Protein AF-A0AA38MFH3-F1 (afdb_monomer_lite)

pLDDT: mean 72.96, std 27.32, range [24.27, 98.5]

Foldseek 3Di:
DDFPPCPPPDPDPVVVVVQLVFFDDDQQWFKKKKWKKKFQFLVQTWIWTFQKIKIFTQLDRADPVDPPCSRRPRDPVVRVVDFRDPSRDPVADRLRMDMVVVVLVVCVVVVNSCLVVPAQVLLVLVVVVVVSVVCSVVDDRDHLDMWMKIWMWTAGPVSHTDTDGIGTPPDQDPSDPVSVPPSVQQVVLVCCVSPVCVVPVPTDSRRIDGSDGDDDDPPPPPVPPDPDDDDDDPDDDDPPDPDPPDDDDDDDDDDDDDDDDDDDDDDDDDDDDDDDDDDDDDDDDDDDDDDDDDDDDDDVVNVVVVSVVVSPDPDDDDDD

InterPro domains:
  IPR004344 Tubulin-tyrosine ligase/Tubulin polyglutamylase [PF03133] (21-199)
  IPR004344 Tubulin-tyrosine ligase/Tubulin polyglutamylase [PS51221] (1-206)
  IPR051437 Tubulin tyrosine ligase-like monoglycylase [PTHR45870] (20-262)

Radius of gyration: 32.12 Å; chains: 1; bounding box: 64×53×97 Å

Organism: NCBI:txid2755281

Secondary structure (DSSP, 8-state):
---B--TT----HHHHHHHHHSB-EETTEEEEEEEEEEEEEETTEEEEEEEEEEEEEEEEE--TT---HHHH---HHHHTTSPPPTTS-TTS-TTSEEEHHHHHHHHHHTT-THHIIIIIHHHHHHHHHHHHHHHTTTS---TT--EEEEEEEEEBTTS-EEEEEEEES------SHHHHHHHHHHHHHHHIIIIIHHH-TTS--TTEEEEEE--------------------S--S-SSSSSSS---------------------------------PPPPP-PPPP-PPPPP-PPPPHHHHHHHHHHHHT--------

Structure (mmCIF, N/CA/C/O backbone):
data_AF-A0AA38MFH3-F1
#
_entry.id   AF-A0AA38MFH3-F1
#
loop_
_atom_site.group_PDB
_atom_site.id
_atom_site.type_symbol
_atom_site.label_atom_id
_atom_site.label_alt_id
_atom_site.label_comp_id
_atom_site.label_asym_id
_atom_site.label_entity_id
_atom_site.label_seq_id
_atom_site.pdbx_PDB_ins_code
_atom_site.Cartn_x
_atom_site.Cartn_y
_atom_site.Cartn_z
_atom_site.occupancy
_atom_site.B_iso_or_equiv
_atom_site.auth_seq_id
_atom_site.auth_comp_id
_atom_site.auth_asym_id
_atom_site.auth_atom_id
_atom_site.pdbx_PDB_model_num
ATOM 1 N N . MET A 1 1 ? 13.083 -1.576 17.576 1.00 27.69 1 MET A N 1
ATOM 2 C CA . MET A 1 1 ? 12.525 -1.772 16.224 1.00 27.69 1 MET A CA 1
ATOM 3 C C . MET A 1 1 ? 11.877 -3.142 16.236 1.00 27.69 1 MET A C 1
ATOM 5 O O . MET A 1 1 ? 12.544 -4.127 15.956 1.00 27.69 1 MET A O 1
ATOM 9 N N . GLU A 1 2 ? 10.632 -3.221 16.700 1.00 24.27 2 GLU A N 1
ATOM 10 C CA . GLU A 1 2 ? 9.887 -4.481 16.705 1.00 24.27 2 GLU A CA 1
ATOM 11 C C . GLU A 1 2 ? 9.276 -4.663 15.321 1.00 24.27 2 GLU A C 1
ATOM 13 O O . GLU A 1 2 ? 8.246 -4.082 14.994 1.00 24.27 2 GLU A O 1
ATOM 18 N N . VAL A 1 3 ? 9.957 -5.437 14.480 1.00 29.36 3 VAL A N 1
ATOM 19 C CA . VAL A 1 3 ? 9.311 -6.025 13.310 1.00 29.36 3 VAL A CA 1
ATOM 20 C C . VAL A 1 3 ? 8.392 -7.111 13.855 1.00 29.36 3 VAL A C 1
ATOM 22 O O . VAL A 1 3 ? 8.879 -8.035 14.511 1.00 29.36 3 VAL A O 1
ATOM 25 N N . ILE A 1 4 ? 7.087 -7.050 13.569 1.00 33.44 4 ILE A N 1
ATOM 26 C CA . ILE A 1 4 ? 6.242 -8.245 13.671 1.00 33.44 4 ILE A CA 1
ATOM 27 C C . ILE A 1 4 ? 6.667 -9.154 12.517 1.00 33.44 4 ILE A C 1
ATOM 29 O O . ILE A 1 4 ? 6.048 -9.199 11.454 1.00 33.44 4 ILE A O 1
ATOM 33 N N . GLN A 1 5 ? 7.776 -9.874 12.715 1.00 31.47 5 GLN A N 1
ATOM 34 C CA . GLN A 1 5 ? 8.074 -11.019 11.877 1.00 31.47 5 GLN A CA 1
ATOM 35 C C . GLN A 1 5 ? 6.907 -11.981 12.049 1.00 31.47 5 GLN A C 1
ATOM 37 O O . GLN A 1 5 ? 6.591 -12.401 13.163 1.00 31.47 5 GLN A O 1
ATOM 42 N N . LEU A 1 6 ? 6.277 -12.336 10.930 1.00 38.66 6 LEU A N 1
ATOM 43 C CA . LEU A 1 6 ? 5.226 -13.344 10.851 1.00 38.66 6 LEU A CA 1
ATOM 44 C C . LEU A 1 6 ? 5.829 -14.742 11.068 1.00 38.66 6 LEU A C 1
ATOM 46 O O . LEU A 1 6 ? 5.797 -15.609 10.194 1.00 38.66 6 LEU A O 1
ATOM 50 N N . HIS A 1 7 ? 6.403 -14.966 12.251 1.00 30.78 7 HIS A N 1
ATOM 51 C CA . HIS A 1 7 ? 6.823 -16.272 12.726 1.00 30.78 7 HIS A CA 1
ATOM 52 C C . HIS A 1 7 ? 5.591 -17.181 12.778 1.00 30.78 7 HIS A C 1
ATOM 54 O O . HIS A 1 7 ? 4.819 -17.160 13.733 1.00 30.78 7 HIS A O 1
ATOM 60 N N . ARG A 1 8 ? 5.460 -18.003 11.727 1.00 31.44 8 ARG A N 1
ATOM 61 C CA . ARG A 1 8 ? 4.373 -18.961 11.456 1.00 31.44 8 ARG A CA 1
ATOM 62 C C . ARG A 1 8 ? 3.072 -18.381 10.888 1.00 31.44 8 ARG A C 1
ATOM 64 O O . ARG A 1 8 ? 1.990 -18.835 11.244 1.00 31.44 8 ARG A O 1
ATOM 71 N N . PHE A 1 9 ? 3.186 -17.546 9.857 1.00 37.78 9 PHE A N 1
ATOM 72 C CA . PHE A 1 9 ? 2.378 -17.816 8.661 1.00 37.78 9 PHE A CA 1
ATOM 73 C C . PHE A 1 9 ? 3.216 -18.596 7.652 1.00 37.78 9 PHE A C 1
ATOM 75 O O . PHE A 1 9 ? 3.929 -18.024 6.833 1.00 37.78 9 PHE A O 1
ATOM 82 N N . THR A 1 10 ? 3.142 -19.926 7.729 1.00 30.14 10 THR A N 1
ATOM 83 C CA . THR A 1 10 ? 3.763 -20.825 6.753 1.00 30.14 10 THR A CA 1
ATOM 84 C C . THR A 1 10 ? 2.971 -20.786 5.445 1.00 30.14 10 THR A C 1
ATOM 86 O O . THR A 1 10 ? 2.218 -21.702 5.118 1.00 30.14 10 THR A O 1
ATOM 89 N N . PHE A 1 11 ? 3.175 -19.733 4.650 1.00 38.19 11 PHE A N 1
ATOM 90 C CA . PHE A 1 11 ? 3.182 -19.942 3.206 1.00 38.19 11 PHE A CA 1
ATOM 91 C C . PHE A 1 11 ? 4.220 -21.034 2.935 1.00 38.19 11 PHE A C 1
ATOM 93 O O . PHE A 1 11 ? 5.322 -20.992 3.489 1.00 38.19 11 PHE A O 1
ATOM 100 N N . SER A 1 12 ? 3.859 -22.059 2.161 1.00 33.69 12 SER A N 1
ATOM 101 C CA . SER A 1 12 ? 4.836 -23.076 1.779 1.00 33.69 12 SER A CA 1
ATOM 102 C C . SER A 1 12 ? 5.998 -22.389 1.067 1.00 33.69 12 SER A C 1
ATOM 104 O O . SER A 1 12 ? 5.779 -21.475 0.272 1.00 33.69 12 SER A O 1
ATOM 106 N N . GLN A 1 13 ? 7.222 -22.837 1.343 1.00 42.62 13 GLN A N 1
ATOM 107 C CA . GLN A 1 13 ? 8.451 -22.261 0.783 1.00 42.62 13 GLN A CA 1
ATOM 108 C C . GLN A 1 13 ? 8.364 -22.124 -0.754 1.00 42.62 13 GLN A C 1
ATOM 110 O O . GLN A 1 13 ? 8.673 -21.073 -1.317 1.00 42.62 13 GLN A O 1
ATOM 115 N N . THR A 1 14 ? 7.739 -23.127 -1.379 1.00 44.25 14 THR A N 1
ATOM 116 C CA . THR A 1 14 ? 7.375 -23.203 -2.800 1.00 44.25 14 THR A CA 1
ATOM 117 C C . THR A 1 14 ? 6.507 -22.053 -3.326 1.00 44.25 14 THR A C 1
ATOM 119 O O . THR A 1 14 ? 6.636 -21.688 -4.490 1.00 44.25 14 THR A O 1
ATOM 122 N N . ASN A 1 15 ? 5.611 -21.474 -2.520 1.00 49.78 15 ASN A N 1
ATOM 123 C CA . ASN A 1 15 ? 4.769 -20.355 -2.951 1.00 49.78 15 ASN A CA 1
ATOM 124 C C . ASN A 1 15 ? 5.569 -19.049 -2.951 1.00 49.78 15 ASN A C 1
ATOM 126 O O . ASN A 1 15 ? 5.521 -18.314 -3.932 1.00 49.78 15 ASN A O 1
ATOM 130 N N . THR A 1 16 ? 6.350 -18.787 -1.898 1.00 54.09 16 THR A N 1
ATOM 131 C CA . THR A 1 16 ? 7.241 -17.615 -1.821 1.00 54.09 16 THR A CA 1
ATOM 132 C C . THR A 1 16 ? 8.284 -17.594 -2.939 1.00 54.09 16 THR A C 1
ATOM 134 O O . THR A 1 16 ? 8.491 -16.548 -3.553 1.00 54.09 16 THR A O 1
ATOM 137 N N . GLU A 1 17 ? 8.881 -18.743 -3.261 1.00 53.91 17 GLU A N 1
ATOM 138 C CA . GLU A 1 17 ? 9.823 -18.892 -4.380 1.00 53.91 17 GLU A CA 1
ATOM 139 C C . GLU A 1 17 ? 9.126 -18.631 -5.727 1.00 53.91 17 GLU A C 1
ATOM 141 O O . GLU A 1 17 ? 9.563 -17.781 -6.503 1.00 53.91 17 GLU A O 1
ATOM 146 N N . LYS A 1 18 ? 7.962 -19.248 -5.962 1.00 59.06 18 LYS A N 1
ATOM 147 C CA . LYS A 1 18 ? 7.189 -19.097 -7.206 1.00 59.06 18 LYS A CA 1
ATOM 148 C C . LYS A 1 18 ? 6.696 -17.665 -7.474 1.00 59.06 18 LYS A C 1
ATOM 150 O O . LYS A 1 18 ? 6.583 -17.267 -8.631 1.00 59.06 18 LYS A O 1
ATOM 155 N N . ILE A 1 19 ? 6.410 -16.880 -6.432 1.00 60.31 19 ILE A N 1
ATOM 156 C CA . ILE A 1 19 ? 6.058 -15.452 -6.569 1.00 60.31 19 ILE A CA 1
ATOM 157 C C . ILE A 1 19 ? 7.305 -14.616 -6.874 1.00 60.31 19 ILE A C 1
ATOM 159 O O . ILE A 1 19 ? 7.243 -13.694 -7.686 1.00 60.31 19 ILE A O 1
ATOM 163 N N . ALA A 1 20 ? 8.445 -14.940 -6.254 1.00 64.25 20 ALA A N 1
ATOM 164 C CA . ALA A 1 20 ? 9.712 -14.273 -6.535 1.00 64.25 20 ALA A CA 1
ATOM 165 C C . ALA A 1 20 ? 10.193 -14.513 -7.977 1.00 64.25 20 ALA A C 1
ATOM 167 O O . ALA A 1 20 ? 10.828 -13.626 -8.544 1.00 64.25 20 ALA A O 1
ATOM 168 N N . GLU A 1 21 ? 9.849 -15.657 -8.578 1.00 76.69 21 GLU A N 1
ATOM 169 C CA . GLU A 1 21 ? 10.103 -15.965 -9.991 1.00 76.69 21 GLU A CA 1
ATOM 170 C C . GLU A 1 21 ? 9.210 -15.190 -10.973 1.00 76.69 21 GLU A C 1
ATOM 172 O O . GLU A 1 21 ? 9.671 -14.844 -12.061 1.00 76.69 21 GLU A O 1
ATOM 177 N N . ARG A 1 22 ? 7.943 -14.928 -10.611 1.00 88.44 22 ARG A N 1
ATOM 178 C CA . ARG A 1 22 ? 6.918 -14.341 -11.502 1.00 88.44 22 ARG A CA 1
ATOM 179 C C . ARG A 1 22 ? 6.157 -13.148 -10.895 1.00 88.44 22 ARG A C 1
ATOM 181 O O . ARG A 1 22 ? 4.926 -13.194 -10.750 1.00 88.44 22 ARG A O 1
ATOM 188 N N . PRO A 1 23 ? 6.861 -12.065 -10.525 1.00 94.38 23 PRO A N 1
ATOM 189 C CA . PRO A 1 23 ? 6.220 -10.810 -10.164 1.00 94.38 23 PRO A CA 1
ATOM 190 C C . PRO A 1 23 ? 5.661 -10.108 -11.408 1.00 94.38 23 PRO A C 1
ATOM 192 O O . PRO A 1 23 ? 6.226 -10.199 -12.497 1.00 94.38 23 PRO A O 1
ATOM 195 N N . LEU A 1 24 ? 4.600 -9.322 -11.236 1.00 96.12 24 LEU A N 1
ATOM 196 C CA . LEU A 1 24 ? 4.201 -8.327 -12.223 1.00 96.12 24 LEU A CA 1
ATOM 197 C C . LEU A 1 24 ? 5.351 -7.323 -12.398 1.00 96.12 24 LEU A C 1
ATOM 199 O O . LEU A 1 24 ? 5.847 -6.749 -11.427 1.00 96.12 24 LEU A O 1
ATOM 203 N N . LEU A 1 25 ? 5.772 -7.104 -13.642 1.00 96.69 25 LEU A N 1
ATOM 204 C CA . LEU A 1 25 ? 6.837 -6.166 -13.985 1.00 96.69 25 LEU A CA 1
ATOM 205 C C . LEU A 1 25 ? 6.266 -4.974 -14.744 1.00 96.69 25 LEU A C 1
ATOM 207 O O . LEU A 1 25 ? 5.601 -5.134 -15.765 1.00 96.69 25 LEU A O 1
ATOM 211 N N . ILE A 1 26 ? 6.615 -3.773 -14.297 1.00 97.12 26 ILE A N 1
ATOM 212 C CA . ILE A 1 26 ? 6.322 -2.529 -15.009 1.00 97.12 26 ILE A CA 1
ATOM 213 C C . ILE A 1 26 ? 7.609 -2.141 -15.737 1.00 97.12 26 ILE A C 1
ATOM 215 O O . ILE A 1 26 ? 8.660 -2.021 -15.110 1.00 97.12 26 ILE A O 1
ATOM 219 N N . HIS A 1 27 ? 7.560 -2.020 -17.066 1.00 96.19 27 HIS A N 1
ATOM 220 C CA . HIS A 1 27 ? 8.740 -1.779 -17.913 1.00 96.19 27 HIS A CA 1
ATOM 221 C C . HIS A 1 27 ? 9.940 -2.714 -17.609 1.00 96.19 27 HIS A C 1
ATOM 223 O O . HIS A 1 27 ? 11.095 -2.291 -17.578 1.00 96.19 27 HIS A O 1
ATOM 229 N N . LYS A 1 28 ? 9.665 -4.009 -17.371 1.00 95.81 28 LYS A N 1
ATOM 230 C CA . LYS A 1 28 ? 10.647 -5.048 -16.972 1.00 95.81 28 LYS A CA 1
ATOM 231 C C . LYS A 1 28 ? 11.363 -4.788 -15.631 1.00 95.81 28 LYS A C 1
ATOM 233 O O . LYS A 1 28 ? 12.350 -5.453 -15.323 1.00 95.81 28 LYS A O 1
ATOM 238 N N . THR A 1 29 ? 10.879 -3.859 -14.815 1.00 96.94 29 THR A N 1
ATOM 239 C CA . THR A 1 29 ? 11.438 -3.511 -13.504 1.00 96.94 29 THR A CA 1
ATOM 240 C C . THR A 1 29 ? 10.529 -4.033 -12.393 1.00 96.94 29 THR A C 1
ATOM 242 O O . THR A 1 29 ? 9.305 -3.904 -12.458 1.00 96.94 29 THR A O 1
ATOM 245 N N . LYS A 1 30 ? 11.133 -4.644 -11.366 1.00 96.88 30 LYS A N 1
ATOM 246 C CA . LYS A 1 30 ? 10.415 -5.176 -10.200 1.00 96.88 30 LYS A CA 1
ATOM 247 C C . LYS A 1 30 ? 9.967 -4.034 -9.293 1.00 96.88 30 LYS A C 1
ATOM 249 O O . LYS A 1 30 ? 10.728 -3.078 -9.103 1.00 96.88 30 LYS A O 1
ATOM 254 N N . PHE A 1 31 ? 8.784 -4.170 -8.704 1.00 97.56 31 PHE A N 1
ATOM 255 C CA . PHE A 1 31 ? 8.262 -3.249 -7.702 1.00 97.56 31 PHE A CA 1
ATOM 256 C C . PHE A 1 31 ? 7.558 -3.985 -6.554 1.00 97.56 31 PHE A C 1
ATOM 258 O O . PHE A 1 31 ? 7.200 -5.157 -6.675 1.00 97.56 31 PHE A O 1
ATOM 265 N N . ASP A 1 32 ? 7.346 -3.266 -5.458 1.00 97.19 32 ASP A N 1
ATOM 266 C CA . ASP A 1 32 ? 6.372 -3.598 -4.416 1.00 97.19 32 ASP A CA 1
ATOM 267 C C . ASP A 1 32 ? 5.422 -2.411 -4.190 1.00 97.19 32 ASP A C 1
ATOM 269 O O . ASP A 1 32 ? 5.687 -1.311 -4.680 1.00 97.19 32 ASP A O 1
ATOM 273 N N . ILE A 1 33 ? 4.333 -2.631 -3.453 1.00 97.81 33 ILE A N 1
ATOM 274 C CA . ILE A 1 33 ? 3.406 -1.602 -2.974 1.00 97.81 33 ILE A CA 1
ATOM 275 C C . ILE A 1 33 ? 3.535 -1.479 -1.454 1.00 97.81 33 ILE A C 1
ATOM 277 O O . ILE A 1 33 ? 3.310 -2.447 -0.724 1.00 97.81 33 ILE A O 1
ATOM 281 N N . ARG A 1 34 ? 3.794 -0.262 -0.966 1.00 97.50 34 ARG A N 1
ATOM 282 C CA . ARG A 1 34 ? 3.596 0.123 0.433 1.00 97.50 34 ARG A CA 1
ATOM 283 C C . ARG A 1 34 ? 2.160 0.598 0.633 1.00 97.50 34 ARG A C 1
ATOM 285 O O . ARG A 1 34 ? 1.769 1.649 0.124 1.00 97.50 34 ARG A O 1
ATOM 292 N N . GLN A 1 35 ? 1.411 -0.138 1.443 1.00 98.12 35 GLN A N 1
ATOM 293 C CA . GLN A 1 35 ? 0.052 0.188 1.856 1.00 98.12 35 GLN A CA 1
ATOM 294 C C . GLN A 1 35 ? 0.019 0.543 3.346 1.00 98.12 35 GLN A C 1
ATOM 296 O O . GLN A 1 35 ? 0.351 -0.289 4.191 1.00 98.12 35 GLN A O 1
ATOM 301 N N . TRP A 1 36 ? -0.408 1.759 3.693 1.00 98.19 36 TRP A N 1
ATOM 302 C CA . TRP A 1 36 ? -0.621 2.130 5.095 1.00 98.19 36 TRP A CA 1
ATOM 303 C C . TRP A 1 36 ? -1.982 1.663 5.607 1.00 98.19 36 TRP A C 1
ATOM 305 O O . TRP A 1 36 ? -2.989 1.706 4.891 1.00 98.19 36 TRP A O 1
ATOM 315 N N . PHE A 1 37 ? -2.015 1.247 6.869 1.00 98.25 37 PHE A N 1
ATOM 316 C CA . PHE A 1 37 ? -3.246 0.974 7.602 1.00 98.25 37 PHE A CA 1
ATOM 317 C C . PHE A 1 37 ? -3.069 1.320 9.086 1.00 98.25 37 PHE A C 1
ATOM 319 O O . PHE A 1 37 ? -1.958 1.329 9.611 1.00 98.25 37 PHE A O 1
ATOM 326 N N . LEU A 1 38 ? -4.172 1.634 9.756 1.00 97.50 38 LEU A N 1
ATOM 327 C CA . LEU A 1 38 ? -4.230 2.106 11.137 1.00 97.50 38 LEU A CA 1
ATOM 328 C C . LEU A 1 38 ? -5.146 1.178 11.938 1.00 97.50 38 LEU A C 1
ATOM 330 O O . LEU A 1 38 ? -6.284 0.926 11.541 1.00 97.50 38 LEU A O 1
ATOM 334 N N . VAL A 1 39 ? -4.675 0.699 13.087 1.00 95.62 39 VAL A N 1
ATOM 335 C CA . VAL A 1 39 ? -5.501 -0.030 14.057 1.00 95.62 39 VAL A CA 1
ATOM 336 C C . VAL A 1 39 ? -5.796 0.899 15.227 1.00 95.62 39 VAL A C 1
ATOM 338 O O . VAL A 1 39 ? -4.887 1.313 15.940 1.00 95.62 39 VAL A O 1
ATOM 341 N N . THR A 1 40 ? -7.071 1.241 15.431 1.00 94.12 40 THR A N 1
ATOM 342 C CA . THR A 1 40 ? -7.508 2.130 16.532 1.00 94.12 40 THR A CA 1
ATOM 343 C C . THR A 1 40 ? -8.003 1.377 17.761 1.00 94.12 40 THR A C 1
ATOM 345 O O . THR A 1 40 ? -8.253 1.982 18.801 1.00 94.12 40 THR A O 1
ATOM 348 N N . ASN A 1 41 ? -8.235 0.070 17.633 1.00 90.94 41 ASN A N 1
ATOM 349 C CA . ASN A 1 41 ? -8.590 -0.808 18.739 1.00 90.94 41 ASN A CA 1
ATOM 350 C C . ASN A 1 41 ? -8.258 -2.257 18.361 1.00 90.94 41 ASN A C 1
ATOM 352 O O . ASN A 1 41 ? -8.546 -2.680 17.242 1.00 90.94 41 ASN A O 1
ATOM 356 N N . PHE A 1 42 ? -7.700 -3.015 19.302 1.00 89.50 42 PHE A N 1
ATOM 357 C CA . PHE A 1 42 ? -7.375 -4.436 19.155 1.00 89.50 42 PHE A CA 1
ATOM 358 C C . PHE A 1 42 ? -8.477 -5.366 19.697 1.00 89.50 42 PHE A C 1
ATOM 360 O O . PHE A 1 42 ? -8.422 -6.572 19.468 1.00 89.50 42 PHE A O 1
ATOM 367 N N . ARG A 1 43 ? -9.476 -4.833 20.424 1.00 84.94 43 ARG A N 1
ATOM 368 C CA . ARG A 1 43 ? -10.647 -5.579 20.920 1.00 84.94 43 ARG A CA 1
ATOM 369 C C . ARG A 1 43 ? -11.830 -4.642 21.262 1.00 84.94 43 ARG A C 1
ATOM 371 O O . ARG A 1 43 ? -11.797 -3.996 22.310 1.00 84.94 43 ARG A O 1
ATOM 378 N N . PRO A 1 44 ? -12.908 -4.592 20.454 1.00 90.50 44 PRO A N 1
ATOM 379 C CA . PRO A 1 44 ? -13.050 -5.196 19.126 1.00 90.50 44 PRO A CA 1
ATOM 380 C C . PRO A 1 44 ? -11.995 -4.683 18.141 1.00 90.50 44 PRO A C 1
ATOM 382 O O . PRO A 1 44 ? -11.743 -3.477 18.076 1.00 90.50 44 PRO A O 1
ATOM 385 N N . LEU A 1 45 ? -11.417 -5.589 17.348 1.00 93.25 45 LEU A N 1
ATOM 386 C CA . LEU A 1 45 ? -10.450 -5.222 16.314 1.00 93.25 45 LEU A CA 1
ATOM 387 C C . LEU A 1 45 ? -11.076 -4.242 15.306 1.00 93.25 45 LEU A C 1
ATOM 389 O O . LEU A 1 45 ? -12.105 -4.541 14.700 1.00 93.25 45 LEU A O 1
ATOM 393 N N . THR A 1 46 ? -10.462 -3.070 15.144 1.00 95.00 46 THR A N 1
ATOM 394 C CA . THR A 1 46 ? -10.935 -1.981 14.276 1.00 95.00 46 THR A CA 1
ATOM 395 C C . THR A 1 46 ? -9.782 -1.495 13.401 1.00 95.00 46 THR A C 1
ATOM 397 O O . THR A 1 46 ? -8.801 -0.966 13.924 1.00 95.00 46 THR A O 1
ATOM 400 N N . ILE A 1 47 ? -9.903 -1.697 12.087 1.00 97.56 47 ILE A N 1
ATOM 401 C CA . ILE A 1 47 ? -8.848 -1.487 11.088 1.00 97.56 47 ILE A CA 1
ATOM 402 C C . ILE A 1 47 ? -9.327 -0.479 10.043 1.00 97.56 47 ILE A C 1
ATOM 404 O O . ILE A 1 47 ? -10.383 -0.657 9.427 1.00 97.56 47 ILE A O 1
ATOM 408 N N . TRP A 1 48 ? -8.501 0.532 9.806 1.00 98.25 48 TRP A N 1
ATOM 409 C CA . TRP A 1 48 ? -8.666 1.547 8.773 1.00 98.25 48 TRP A CA 1
ATOM 410 C C . TRP A 1 48 ? -7.553 1.388 7.739 1.00 98.25 48 TRP A C 1
ATOM 412 O O . TRP A 1 48 ? -6.402 1.184 8.112 1.00 98.25 48 TRP A O 1
ATOM 422 N N . MET A 1 49 ? -7.862 1.489 6.453 1.00 98.44 49 MET A N 1
ATOM 423 C CA . MET A 1 49 ? -6.887 1.410 5.361 1.00 98.44 49 MET A CA 1
ATOM 424 C C . MET A 1 49 ? -6.756 2.793 4.732 1.00 98.44 49 MET A C 1
ATOM 426 O O . MET A 1 49 ? -7.770 3.447 4.493 1.00 98.44 49 MET A O 1
ATOM 430 N N . TYR A 1 50 ? -5.530 3.254 4.485 1.00 98.31 50 TYR A N 1
ATOM 431 C CA . TYR A 1 50 ? -5.328 4.529 3.798 1.00 98.31 50 TYR A CA 1
ATOM 432 C C . TYR A 1 50 ? -5.594 4.349 2.300 1.00 98.31 50 TYR A C 1
ATOM 434 O O . TYR A 1 50 ? -5.097 3.401 1.692 1.00 98.31 50 TYR A O 1
ATOM 442 N N . ARG A 1 51 ? -6.397 5.227 1.698 1.00 97.38 51 ARG A N 1
ATOM 443 C CA . ARG A 1 51 ? -6.841 5.088 0.304 1.00 97.38 51 ARG A CA 1
ATOM 444 C C . ARG A 1 51 ? -5.706 5.283 -0.701 1.00 97.38 51 ARG A C 1
ATOM 446 O O . ARG A 1 51 ? -5.761 4.723 -1.793 1.00 97.38 51 ARG A O 1
ATOM 453 N N . GLU A 1 52 ? -4.685 6.057 -0.336 1.00 96.81 52 GLU A N 1
ATOM 454 C CA . GLU A 1 52 ? -3.452 6.160 -1.114 1.00 96.81 52 GLU A CA 1
ATOM 455 C C . GLU A 1 52 ? -2.394 5.148 -0.646 1.00 96.81 52 GLU A C 1
ATOM 457 O O . GLU A 1 52 ? -2.194 4.903 0.545 1.00 96.81 52 GLU A O 1
ATOM 462 N N . SER A 1 53 ? -1.678 4.591 -1.616 1.00 97.44 53 SER A N 1
ATOM 463 C CA . SER A 1 53 ? -0.485 3.759 -1.444 1.00 97.44 53 SER A CA 1
ATOM 464 C C . SER A 1 53 ? 0.565 4.170 -2.474 1.00 97.44 53 SER A C 1
ATOM 466 O O . SER A 1 53 ? 0.273 4.933 -3.399 1.00 97.44 53 SER A O 1
ATOM 468 N N . TYR A 1 54 ? 1.800 3.698 -2.318 1.00 97.56 54 TYR A N 1
ATOM 469 C CA . TYR A 1 54 ? 2.877 4.001 -3.260 1.00 97.56 54 TYR A CA 1
ATOM 470 C C . TYR A 1 54 ? 3.687 2.764 -3.629 1.00 97.56 54 TYR A C 1
ATOM 472 O O . TYR A 1 54 ? 3.885 1.858 -2.821 1.00 97.56 54 TYR A O 1
ATOM 480 N N . LEU A 1 55 ? 4.152 2.740 -4.873 1.00 97.81 55 LEU A N 1
ATOM 481 C CA . LEU A 1 55 ? 5.012 1.707 -5.421 1.00 97.81 55 LEU A CA 1
ATOM 482 C C . LEU A 1 55 ? 6.476 2.068 -5.170 1.00 97.81 55 LEU A C 1
ATOM 484 O O . LEU A 1 55 ? 6.853 3.236 -5.282 1.00 97.81 55 LEU A O 1
ATOM 488 N N . ARG A 1 56 ? 7.315 1.068 -4.897 1.00 97.12 56 ARG A N 1
ATOM 489 C CA . ARG A 1 56 ? 8.776 1.212 -4.800 1.00 97.12 56 ARG A CA 1
ATOM 490 C C . ARG A 1 56 ? 9.441 0.354 -5.867 1.00 97.12 56 ARG A C 1
ATOM 492 O O . ARG A 1 56 ? 9.237 -0.855 -5.897 1.00 97.12 56 ARG A O 1
ATOM 499 N N . PHE A 1 57 ? 10.230 0.972 -6.740 1.00 97.38 57 PHE A N 1
ATOM 500 C CA . PHE A 1 57 ? 10.884 0.310 -7.868 1.00 97.38 57 PHE A CA 1
ATOM 501 C C . PHE A 1 57 ? 12.321 -0.106 -7.562 1.00 97.38 57 PHE A C 1
ATOM 503 O O . PHE A 1 57 ? 13.061 0.575 -6.854 1.00 97.38 57 PHE A O 1
ATOM 510 N N . SER A 1 58 ? 12.753 -1.184 -8.210 1.00 96.81 58 SER A N 1
ATOM 511 C CA . SER A 1 58 ? 14.172 -1.507 -8.353 1.00 96.81 58 SER A CA 1
ATOM 512 C C . SER A 1 58 ? 14.879 -0.518 -9.299 1.00 96.81 58 SER A C 1
ATOM 514 O O . SER A 1 58 ? 14.307 -0.021 -10.275 1.00 96.81 58 SER A O 1
ATOM 516 N N . SER A 1 59 ? 16.155 -0.232 -9.022 1.00 94.88 59 SER A N 1
ATOM 517 C CA . SER A 1 59 ? 17.033 0.595 -9.873 1.00 94.88 59 SER A CA 1
ATOM 518 C C . SER A 1 59 ? 17.507 -0.123 -11.141 1.00 94.88 59 SER A C 1
ATOM 520 O O . SER A 1 59 ? 18.135 0.485 -12.014 1.00 94.88 59 SER A O 1
ATOM 522 N N . ARG A 1 60 ? 17.211 -1.423 -11.259 1.00 95.00 60 ARG A N 1
ATOM 523 C CA . ARG A 1 60 ? 17.642 -2.300 -12.349 1.00 95.00 60 ARG A CA 1
ATOM 524 C C . ARG A 1 60 ? 16.483 -3.087 -12.952 1.00 95.00 60 ARG A C 1
ATOM 526 O O . ARG A 1 60 ? 15.462 -3.319 -12.317 1.00 95.00 60 ARG A O 1
ATOM 533 N N . VAL A 1 61 ? 16.672 -3.499 -14.202 1.00 95.75 61 VAL A N 1
ATOM 534 C CA . VAL A 1 61 ? 15.795 -4.445 -14.903 1.00 95.75 61 VAL A CA 1
ATOM 535 C C . VAL A 1 61 ? 15.846 -5.800 -14.190 1.00 95.75 61 VAL A C 1
ATOM 537 O O . VAL A 1 61 ? 16.924 -6.248 -13.800 1.00 95.75 61 VAL A O 1
ATOM 540 N N . PHE A 1 62 ? 14.692 -6.441 -14.015 1.00 94.88 62 PHE A N 1
ATOM 541 C CA . PHE A 1 62 ? 14.565 -7.733 -13.347 1.00 94.88 62 PHE A CA 1
ATOM 542 C C . PHE A 1 62 ? 15.143 -8.874 -14.199 1.00 94.88 62 PHE A C 1
ATOM 544 O O . PHE A 1 62 ? 15.003 -8.886 -15.423 1.00 94.88 62 PHE A O 1
ATOM 551 N N . SER A 1 63 ? 15.792 -9.845 -13.552 1.00 92.38 63 SER A N 1
ATOM 552 C CA . SER A 1 63 ? 16.313 -11.055 -14.196 1.00 92.38 63 SER A CA 1
ATOM 553 C C . SER A 1 63 ? 16.553 -12.156 -13.166 1.00 92.38 63 SER A C 1
ATOM 555 O O . SER A 1 63 ? 17.117 -11.894 -12.105 1.00 92.38 63 SER A O 1
ATOM 557 N N . LEU A 1 64 ? 16.189 -13.395 -13.505 1.00 91.62 64 LEU A N 1
ATOM 558 C CA . LEU A 1 64 ? 16.488 -14.585 -12.697 1.00 91.62 64 LEU A CA 1
ATOM 559 C C . LEU A 1 64 ? 17.924 -15.098 -12.898 1.00 91.62 64 LEU A C 1
ATOM 561 O O . LEU A 1 64 ? 18.423 -15.861 -12.083 1.00 91.62 64 LEU A O 1
ATOM 565 N N . ASN A 1 65 ? 18.625 -14.625 -13.934 1.00 91.56 65 ASN A N 1
ATOM 566 C CA . ASN A 1 65 ? 20.019 -15.000 -14.205 1.00 91.56 65 ASN A CA 1
ATOM 567 C C . ASN A 1 65 ? 21.030 -14.151 -13.405 1.00 91.56 65 ASN A C 1
ATOM 569 O O . ASN A 1 65 ? 22.238 -14.312 -13.563 1.00 91.56 65 ASN A O 1
ATOM 573 N N . ASN A 1 66 ? 20.557 -13.196 -12.598 1.00 87.69 66 ASN A N 1
ATOM 574 C CA . ASN A 1 66 ? 21.390 -12.285 -11.818 1.00 87.69 66 ASN A CA 1
ATOM 575 C C . ASN A 1 66 ? 20.753 -12.036 -10.446 1.00 87.69 66 ASN A C 1
ATOM 577 O O . ASN A 1 66 ? 19.729 -11.367 -10.351 1.00 87.69 66 ASN A O 1
ATOM 581 N N . PHE A 1 67 ? 21.388 -12.537 -9.387 1.00 89.50 67 PHE A N 1
ATOM 582 C CA . PHE A 1 67 ? 20.882 -12.486 -8.010 1.00 89.50 67 PHE A CA 1
ATOM 583 C C . PHE A 1 67 ? 21.327 -11.244 -7.213 1.00 89.50 67 PHE A C 1
ATOM 585 O O . PHE A 1 67 ? 21.152 -11.196 -5.998 1.00 89.50 67 PHE A O 1
ATOM 592 N N . HIS A 1 68 ? 21.908 -10.229 -7.860 1.00 91.75 68 HIS A N 1
ATOM 593 C CA . HIS A 1 68 ? 22.349 -9.010 -7.175 1.00 91.75 68 HIS A CA 1
ATOM 594 C C . HIS A 1 68 ? 21.162 -8.248 -6.545 1.00 91.75 68 HIS A C 1
ATOM 596 O O . HIS A 1 68 ? 20.123 -8.047 -7.180 1.00 91.75 68 HIS A O 1
ATOM 602 N N . GLU A 1 69 ? 21.320 -7.784 -5.297 1.00 90.81 69 GLU A N 1
ATOM 603 C CA . GLU A 1 69 ? 20.200 -7.315 -4.461 1.00 90.81 69 GLU A CA 1
ATOM 604 C C . GLU A 1 69 ? 19.375 -6.184 -5.099 1.00 90.81 69 GLU A C 1
ATOM 606 O O . GLU A 1 69 ? 18.150 -6.179 -4.998 1.00 90.81 69 GLU A O 1
ATOM 611 N N . SER A 1 70 ? 20.014 -5.280 -5.849 1.00 90.38 70 SER A N 1
ATOM 612 C CA . SER A 1 70 ? 19.341 -4.129 -6.468 1.00 90.38 70 SER A CA 1
ATOM 613 C C . SER A 1 70 ? 18.342 -4.454 -7.592 1.00 90.38 70 SER A C 1
ATOM 615 O O .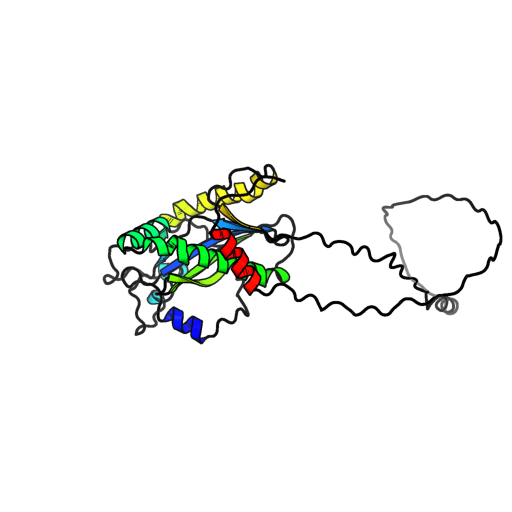 SER A 1 70 ? 17.619 -3.550 -8.016 1.00 90.38 70 SER A O 1
ATOM 617 N N . LEU A 1 71 ? 18.279 -5.706 -8.068 1.00 92.56 71 LEU A N 1
ATOM 618 C CA . LEU A 1 71 ? 17.253 -6.197 -9.003 1.00 92.56 71 LEU A CA 1
ATOM 619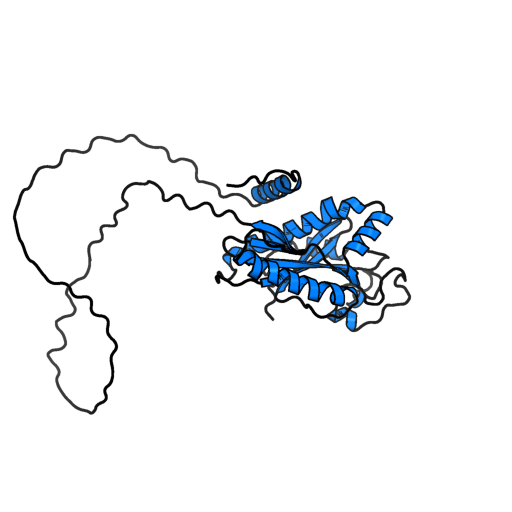 C C . LEU A 1 71 ? 16.037 -6.785 -8.262 1.00 92.56 71 LEU A C 1
ATOM 621 O O . LEU A 1 71 ? 14.922 -6.775 -8.782 1.00 92.56 71 LEU A O 1
ATOM 625 N N . HIS A 1 72 ? 16.264 -7.333 -7.063 1.00 90.25 72 HIS A N 1
ATOM 626 C CA . HIS A 1 72 ? 15.330 -8.231 -6.374 1.00 90.25 72 HIS A CA 1
ATOM 627 C C . HIS A 1 72 ? 14.696 -7.632 -5.124 1.00 90.25 72 HIS A C 1
ATOM 629 O O . HIS A 1 72 ? 13.565 -8.000 -4.802 1.00 90.25 72 HIS A O 1
ATOM 635 N N . LEU A 1 73 ? 15.390 -6.720 -4.444 1.00 91.56 73 LEU A N 1
ATOM 636 C CA . LEU A 1 73 ? 14.902 -5.997 -3.272 1.00 91.56 73 LEU A CA 1
ATOM 637 C C . LEU A 1 73 ? 14.493 -4.584 -3.676 1.00 91.56 73 LEU A C 1
ATOM 639 O O . LEU A 1 73 ? 15.268 -3.858 -4.289 1.00 91.56 73 LEU A O 1
ATOM 643 N N . THR A 1 74 ? 13.284 -4.176 -3.324 1.00 92.69 74 THR A N 1
ATOM 644 C CA . THR A 1 74 ? 12.665 -2.903 -3.738 1.00 92.69 74 THR A CA 1
ATOM 645 C C . THR A 1 74 ? 12.612 -1.873 -2.603 1.00 92.69 74 THR A C 1
ATOM 647 O O . THR A 1 74 ? 12.312 -0.701 -2.825 1.00 92.69 74 THR A O 1
ATOM 650 N N . ASN A 1 75 ? 12.994 -2.272 -1.386 1.00 88.44 75 ASN A N 1
ATOM 651 C CA . ASN A 1 75 ? 13.064 -1.418 -0.204 1.00 88.44 75 ASN A CA 1
ATOM 652 C C . ASN A 1 75 ? 14.002 -0.216 -0.434 1.00 88.44 75 ASN A C 1
ATOM 654 O O . ASN A 1 75 ? 15.162 -0.370 -0.826 1.00 88.44 75 ASN A O 1
ATOM 658 N N . HIS A 1 76 ? 13.534 0.988 -0.089 1.00 85.19 76 HIS A N 1
ATOM 659 C CA . HIS A 1 76 ? 14.286 2.237 -0.275 1.00 85.19 76 HIS A CA 1
ATOM 660 C C . HIS A 1 76 ? 15.688 2.213 0.366 1.00 85.19 76 HIS A C 1
ATOM 662 O O . HIS A 1 76 ? 16.626 2.735 -0.220 1.00 85.19 76 HIS A O 1
ATOM 668 N N . ALA A 1 77 ? 15.859 1.568 1.528 1.00 85.69 77 ALA A N 1
ATOM 669 C CA . ALA A 1 77 ? 17.152 1.459 2.219 1.00 85.69 77 ALA A CA 1
ATOM 670 C C . ALA A 1 77 ? 18.208 0.609 1.474 1.00 85.69 77 ALA A C 1
ATOM 672 O O . ALA A 1 77 ? 19.402 0.724 1.748 1.00 85.69 77 ALA A O 1
ATOM 673 N N . VAL A 1 78 ? 17.780 -0.242 0.536 1.00 87.94 78 VAL A N 1
ATOM 674 C CA . VAL A 1 78 ? 18.671 -0.929 -0.410 1.00 87.94 78 VAL A CA 1
ATOM 675 C C . VAL A 1 78 ? 18.855 -0.056 -1.647 1.00 87.94 78 VAL A C 1
ATOM 677 O O . VAL A 1 78 ? 19.979 0.211 -2.057 1.00 87.94 78 VAL A O 1
ATOM 680 N N . GLN A 1 79 ? 17.752 0.436 -2.216 1.00 93.12 79 GLN A N 1
ATOM 681 C CA . GLN A 1 79 ? 17.765 1.152 -3.491 1.00 93.12 79 GLN A CA 1
ATOM 682 C C . GLN A 1 79 ? 18.472 2.514 -3.445 1.00 93.12 79 GLN A C 1
ATOM 684 O O . GLN A 1 79 ? 19.075 2.898 -4.440 1.00 93.12 79 GLN A O 1
ATOM 689 N N . CYS A 1 80 ? 18.511 3.201 -2.299 1.00 89.75 80 CYS A N 1
ATOM 690 C CA . CYS A 1 80 ? 19.252 4.458 -2.141 1.00 89.75 80 CYS A CA 1
ATOM 691 C C . CYS A 1 80 ? 20.781 4.312 -2.268 1.00 89.75 80 CYS A C 1
ATOM 693 O O . CYS A 1 80 ? 21.476 5.315 -2.411 1.00 89.75 80 CYS A O 1
ATOM 695 N N . LYS A 1 81 ? 21.313 3.080 -2.241 1.00 91.38 81 LYS A N 1
ATOM 696 C CA . LYS A 1 81 ? 22.736 2.783 -2.477 1.00 91.38 81 LYS A CA 1
ATOM 697 C C . LYS A 1 81 ? 23.105 2.750 -3.968 1.00 91.38 81 LYS A C 1
ATOM 699 O O . LYS A 1 81 ? 24.285 2.646 -4.293 1.00 91.38 81 LYS A O 1
ATOM 704 N N . TYR A 1 82 ? 22.120 2.774 -4.870 1.00 93.06 82 TYR A N 1
ATOM 705 C CA . TYR A 1 82 ? 22.309 2.516 -6.297 1.00 93.06 82 TYR A CA 1
ATOM 706 C C . TYR A 1 82 ? 21.720 3.625 -7.166 1.00 93.06 82 TYR A C 1
ATOM 708 O O . TYR A 1 82 ? 20.664 4.180 -6.878 1.00 93.06 82 TYR A O 1
ATOM 716 N N . THR A 1 83 ? 22.382 3.900 -8.286 1.00 93.00 83 THR A N 1
ATOM 717 C CA . THR A 1 83 ? 21.832 4.723 -9.363 1.00 93.00 83 THR A CA 1
ATOM 718 C C . THR A 1 83 ? 21.068 3.861 -10.366 1.00 93.00 83 THR A C 1
ATOM 720 O O . THR A 1 83 ? 21.360 2.676 -10.558 1.00 93.00 83 THR A O 1
ATOM 723 N N . ASN A 1 84 ? 20.076 4.463 -11.022 1.00 94.50 84 ASN A N 1
ATOM 724 C CA . ASN A 1 84 ? 19.296 3.795 -12.058 1.00 94.50 84 ASN A CA 1
ATOM 725 C C . ASN A 1 84 ? 20.169 3.489 -13.279 1.00 94.50 84 ASN A C 1
ATOM 727 O O . ASN A 1 84 ? 20.847 4.371 -13.806 1.00 94.50 84 ASN A O 1
ATOM 731 N N . VAL A 1 85 ? 20.153 2.234 -13.731 1.00 93.06 85 VAL A N 1
ATOM 732 C CA . VAL A 1 85 ? 20.987 1.808 -14.866 1.00 93.06 85 VAL A CA 1
ATOM 733 C C . VAL A 1 85 ? 20.407 2.290 -16.204 1.00 93.06 85 VAL A C 1
ATOM 735 O O . VAL A 1 85 ? 19.184 2.319 -16.343 1.00 93.06 85 VAL A O 1
ATOM 738 N N . PRO A 1 86 ? 21.233 2.603 -17.225 1.00 92.00 86 PRO A N 1
ATOM 739 C CA . PRO A 1 86 ? 20.751 3.106 -18.520 1.00 92.00 86 PRO A CA 1
ATOM 740 C C . PRO A 1 86 ? 19.782 2.180 -19.272 1.00 92.00 86 PRO A C 1
ATOM 742 O O . PRO A 1 86 ? 19.066 2.638 -20.156 1.00 92.00 86 PRO A O 1
ATOM 745 N N . GLN A 1 87 ? 19.772 0.884 -18.943 1.00 91.50 87 GLN A N 1
ATOM 746 C CA . GLN A 1 87 ? 18.870 -0.125 -19.508 1.00 91.50 87 GLN A CA 1
ATOM 747 C C . GLN A 1 87 ? 17.466 -0.115 -18.877 1.00 91.50 87 GLN A C 1
ATOM 749 O O . GLN A 1 87 ? 16.573 -0.788 -19.389 1.00 91.50 87 GLN A O 1
ATOM 754 N N . ARG A 1 88 ? 17.265 0.599 -17.760 1.00 93.62 88 ARG A N 1
ATOM 755 C CA . ARG A 1 88 ? 15.945 0.808 -17.151 1.00 93.62 88 ARG A CA 1
ATOM 756 C C . ARG A 1 88 ? 15.163 1.809 -18.000 1.00 93.62 88 ARG A C 1
ATOM 758 O O . ARG A 1 88 ? 15.719 2.802 -18.464 1.00 93.62 88 ARG A O 1
ATOM 765 N N . ASP A 1 89 ? 13.878 1.540 -18.194 1.00 95.75 89 ASP A N 1
ATOM 766 C CA . ASP A 1 89 ? 13.009 2.383 -19.012 1.00 95.75 89 ASP A CA 1
ATOM 767 C C . ASP A 1 89 ? 12.914 3.812 -18.448 1.00 95.75 89 ASP A C 1
ATOM 769 O O . ASP A 1 89 ? 12.870 4.021 -17.232 1.00 95.75 89 ASP A O 1
ATOM 773 N N . ARG A 1 90 ? 12.894 4.800 -19.347 1.00 94.31 90 ARG A N 1
ATOM 774 C CA . ARG A 1 90 ? 12.843 6.231 -19.023 1.00 94.31 90 ARG A CA 1
ATOM 775 C C . ARG A 1 90 ? 11.444 6.705 -18.626 1.00 94.31 90 ARG A C 1
ATOM 777 O O . ARG A 1 90 ? 11.336 7.787 -18.059 1.00 94.31 90 ARG A O 1
ATOM 784 N N . ALA A 1 91 ? 10.400 5.920 -18.900 1.00 94.31 91 ALA A N 1
ATOM 785 C CA . ALA A 1 91 ? 9.052 6.167 -18.389 1.00 94.31 91 ALA A CA 1
ATOM 786 C C . ALA A 1 91 ? 8.960 5.983 -16.860 1.00 94.31 91 ALA A C 1
ATOM 788 O O . ALA A 1 91 ? 8.082 6.551 -16.210 1.00 94.31 91 ALA A O 1
ATOM 789 N N . LEU A 1 92 ? 9.880 5.211 -16.268 1.00 95.75 92 LEU A N 1
ATOM 790 C CA . LEU A 1 92 ? 9.946 5.016 -14.825 1.00 95.75 92 LEU A CA 1
ATOM 791 C C . LEU A 1 92 ? 10.616 6.204 -14.110 1.00 95.75 92 LEU A C 1
ATOM 793 O O . LEU A 1 92 ? 11.589 6.775 -14.608 1.00 95.75 92 LEU A O 1
ATOM 797 N N . PRO A 1 93 ? 10.171 6.537 -12.887 1.00 94.75 93 PRO A N 1
ATOM 798 C CA . PRO A 1 93 ? 10.625 7.716 -12.163 1.00 94.75 93 PRO A CA 1
ATOM 799 C C . PRO A 1 93 ? 12.081 7.555 -11.712 1.00 94.75 93 PRO A C 1
ATOM 801 O O . PRO A 1 93 ? 12.544 6.439 -11.440 1.00 94.75 93 PRO A O 1
ATOM 804 N N . HIS A 1 94 ? 12.807 8.674 -11.618 1.00 92.44 94 HIS A N 1
ATOM 805 C CA . HIS A 1 94 ? 14.208 8.686 -11.181 1.00 92.44 94 HIS A CA 1
ATOM 806 C C . HIS A 1 94 ? 14.353 8.446 -9.669 1.00 92.44 94 HIS A C 1
ATOM 808 O O . HIS A 1 94 ? 15.303 7.800 -9.242 1.00 92.44 94 HIS A O 1
ATOM 814 N N . ASP A 1 95 ? 13.406 8.923 -8.858 1.00 92.88 95 ASP A N 1
ATOM 815 C CA . ASP A 1 95 ? 13.333 8.686 -7.407 1.00 92.88 95 ASP A CA 1
ATOM 816 C C . ASP A 1 95 ? 12.668 7.341 -7.045 1.00 92.88 95 ASP A C 1
ATOM 818 O O . ASP A 1 95 ? 12.407 7.060 -5.878 1.00 92.88 95 ASP A O 1
ATOM 822 N N . ASN A 1 96 ? 12.452 6.474 -8.042 1.00 95.38 96 ASN A N 1
ATOM 823 C CA . ASN A 1 96 ? 12.023 5.083 -7.885 1.00 95.38 96 ASN A CA 1
ATOM 824 C C . ASN A 1 96 ? 10.697 4.888 -7.129 1.00 95.38 96 ASN A C 1
ATOM 826 O O . ASN A 1 96 ? 10.464 3.804 -6.594 1.00 95.38 96 ASN A O 1
ATOM 830 N N . MET A 1 97 ? 9.800 5.882 -7.142 1.00 96.50 97 MET A N 1
ATOM 831 C CA . MET A 1 97 ? 8.451 5.758 -6.580 1.00 96.50 97 MET A CA 1
ATOM 832 C C . MET A 1 97 ? 7.351 6.293 -7.502 1.00 96.50 97 MET A C 1
ATOM 834 O O . MET A 1 97 ? 7.485 7.352 -8.109 1.00 96.50 97 MET A O 1
ATOM 838 N N . TRP A 1 98 ? 6.231 5.573 -7.547 1.00 97.44 98 TRP A N 1
ATOM 839 C CA . TRP A 1 98 ? 4.949 6.049 -8.084 1.00 97.44 98 TRP A CA 1
ATOM 840 C C . TRP A 1 98 ? 3.917 6.078 -6.961 1.00 97.44 98 TRP A C 1
ATOM 842 O O . TRP A 1 98 ? 3.977 5.245 -6.061 1.00 97.44 98 TRP A O 1
ATOM 852 N N . ASP A 1 99 ? 2.937 6.975 -7.028 1.00 97.25 99 ASP A N 1
ATOM 853 C CA . ASP A 1 99 ? 1.709 6.801 -6.250 1.00 97.25 99 ASP A CA 1
ATOM 854 C C . ASP A 1 99 ? 0.754 5.806 -6.935 1.00 97.25 99 ASP A C 1
ATOM 856 O O . ASP A 1 99 ? 0.892 5.455 -8.114 1.00 97.25 99 ASP A O 1
ATOM 860 N N . CYS A 1 100 ? -0.234 5.321 -6.183 1.00 97.25 100 CYS A N 1
ATOM 861 C CA . CYS A 1 100 ? -1.227 4.375 -6.684 1.00 97.25 100 CYS A CA 1
ATOM 862 C C . CYS A 1 100 ? -2.056 4.933 -7.853 1.00 97.25 100 CYS A C 1
ATOM 864 O O . CYS A 1 100 ? -2.542 4.153 -8.668 1.00 97.25 100 CYS A O 1
ATOM 866 N N . HIS A 1 101 ? -2.201 6.256 -7.978 1.00 97.25 101 HIS A N 1
ATOM 867 C CA . HIS A 1 101 ? -2.915 6.891 -9.090 1.00 97.25 101 HIS A CA 1
ATOM 868 C C . HIS A 1 101 ? -2.126 6.807 -10.400 1.00 97.25 101 HIS A C 1
ATOM 870 O O . HIS A 1 101 ? -2.698 6.504 -11.451 1.00 97.25 101 HIS A O 1
ATOM 876 N N . THR A 1 102 ? -0.806 6.986 -10.334 1.00 98.00 102 THR A N 1
ATOM 877 C CA . THR A 1 102 ? 0.090 6.763 -11.475 1.00 98.00 102 THR A CA 1
ATOM 878 C C . THR A 1 102 ? 0.046 5.293 -11.913 1.00 98.00 102 THR A C 1
ATOM 880 O O . THR A 1 102 ? -0.116 5.004 -13.097 1.00 98.00 102 THR A O 1
ATOM 883 N N . PHE A 1 103 ? 0.055 4.350 -10.963 1.00 98.00 103 PHE A N 1
ATOM 884 C CA . PHE A 1 103 ? -0.094 2.920 -11.266 1.00 98.00 103 PHE A CA 1
ATOM 885 C C . PHE A 1 103 ? -1.466 2.556 -11.866 1.00 98.00 103 PHE A C 1
ATOM 887 O O . PHE A 1 103 ? -1.527 1.819 -12.846 1.00 98.00 103 PHE A O 1
ATOM 894 N N . GLN A 1 104 ? -2.570 3.108 -11.348 1.00 97.88 104 GLN A N 1
ATOM 895 C CA . GLN A 1 104 ? -3.909 2.939 -11.938 1.00 97.88 104 GLN A CA 1
ATOM 896 C C . GLN A 1 104 ? -3.998 3.509 -13.362 1.00 97.88 104 GLN A C 1
ATOM 898 O O . GLN A 1 104 ? -4.703 2.954 -14.207 1.00 97.88 104 GLN A O 1
ATOM 903 N N . THR A 1 105 ? -3.278 4.598 -13.643 1.00 98.00 105 THR A N 1
ATOM 904 C CA . THR A 1 105 ? -3.190 5.183 -14.989 1.00 98.00 105 THR A CA 1
ATOM 905 C C . THR A 1 105 ? -2.440 4.246 -15.936 1.00 98.00 105 THR A C 1
ATOM 907 O O . THR A 1 105 ? -2.958 3.934 -17.004 1.00 98.00 105 THR A O 1
ATOM 910 N N . TRP A 1 106 ? -1.311 3.682 -15.501 1.00 97.69 106 TRP A N 1
ATOM 911 C CA . TRP A 1 106 ? -0.581 2.658 -16.255 1.00 97.69 106 TRP A CA 1
ATOM 912 C C . TRP A 1 106 ? -1.427 1.394 -16.516 1.00 97.69 106 TRP A C 1
ATOM 914 O O . TRP A 1 106 ? -1.480 0.905 -17.643 1.00 97.69 106 TRP A O 1
ATOM 924 N N . LEU A 1 107 ? -2.176 0.895 -15.522 1.00 97.50 107 LEU A N 1
ATOM 925 C CA . LEU A 1 107 ? -3.113 -0.227 -15.715 1.00 97.50 107 LEU A CA 1
ATOM 926 C C . LEU A 1 107 ? -4.204 0.100 -16.750 1.00 97.50 107 LEU A C 1
ATOM 928 O O . LEU A 1 107 ? -4.594 -0.763 -17.537 1.00 97.50 107 LEU A O 1
ATOM 932 N N . LYS A 1 108 ? -4.683 1.349 -16.783 1.00 97.44 108 LYS A N 1
ATOM 933 C CA . LYS A 1 108 ? -5.644 1.826 -17.787 1.00 97.44 108 LYS A CA 1
ATOM 934 C C . LYS A 1 108 ? -5.035 1.881 -19.190 1.00 97.44 108 LYS A C 1
ATOM 936 O O . LYS A 1 108 ? -5.702 1.481 -20.139 1.00 97.44 108 LYS A O 1
ATOM 941 N N . GLU A 1 109 ? -3.792 2.333 -19.328 1.00 96.88 109 GLU A N 1
ATOM 942 C CA . GLU A 1 109 ? -3.053 2.336 -20.602 1.00 96.88 109 GLU A CA 1
ATOM 943 C C . GLU A 1 109 ? -2.796 0.915 -21.126 1.00 96.88 109 GLU A C 1
ATOM 945 O O . GLU A 1 109 ? -2.840 0.684 -22.331 1.00 96.88 109 GLU A O 1
ATOM 950 N N . MET A 1 110 ? -2.609 -0.052 -20.224 1.00 95.31 110 MET A N 1
ATOM 951 C CA . MET A 1 110 ? -2.495 -1.481 -20.542 1.00 95.31 110 MET A CA 1
ATOM 952 C C . MET A 1 110 ? -3.849 -2.186 -20.779 1.00 95.31 110 MET A C 1
ATOM 954 O O . MET A 1 110 ? -3.867 -3.390 -21.022 1.00 95.31 110 MET A O 1
ATOM 958 N N . GLY A 1 111 ? -4.983 -1.474 -20.716 1.00 96.81 111 GLY A N 1
ATOM 959 C CA . GLY A 1 111 ? -6.317 -2.045 -20.959 1.00 96.81 111 GLY A CA 1
ATOM 960 C C . GLY A 1 111 ? -6.813 -3.010 -19.872 1.00 96.81 111 GLY A C 1
ATOM 961 O O . GLY A 1 111 ? -7.632 -3.879 -20.155 1.00 96.81 111 GLY A O 1
ATOM 962 N N . ILE A 1 112 ? -6.295 -2.878 -18.648 1.00 96.50 112 ILE A N 1
ATOM 963 C CA . ILE A 1 112 ? -6.521 -3.782 -17.503 1.00 96.50 112 ILE A CA 1
ATOM 964 C C . ILE A 1 112 ? -6.797 -2.996 -16.209 1.00 96.50 112 ILE A C 1
ATOM 966 O O . ILE A 1 112 ? -6.410 -3.406 -15.111 1.00 96.50 112 ILE A O 1
ATOM 970 N N . LYS A 1 113 ? -7.447 -1.832 -16.329 1.00 95.62 113 LYS A N 1
ATOM 971 C CA . LYS A 1 113 ? -7.727 -0.908 -15.215 1.00 95.62 113 LYS A CA 1
ATOM 972 C C . LYS A 1 113 ? -8.462 -1.609 -14.068 1.00 95.62 113 LYS A C 1
ATOM 974 O O . LYS A 1 113 ? -8.166 -1.387 -12.895 1.00 95.62 113 LYS A O 1
ATOM 979 N N . GLU A 1 114 ? -9.397 -2.474 -14.432 1.00 96.62 114 GLU A N 1
ATOM 980 C CA . GLU A 1 114 ? -10.322 -3.210 -13.574 1.00 96.62 114 GLU A CA 1
ATOM 981 C C . GLU A 1 114 ? -9.567 -4.061 -12.543 1.00 96.62 114 GLU A C 1
ATOM 983 O O . GLU A 1 114 ? -10.035 -4.243 -11.423 1.00 96.62 114 GLU A O 1
ATOM 988 N N . LYS A 1 115 ? -8.335 -4.494 -12.856 1.00 97.06 115 LYS A N 1
ATOM 989 C CA . LYS A 1 115 ? -7.479 -5.273 -11.948 1.00 97.06 115 LYS A CA 1
ATOM 990 C C . LYS A 1 115 ? -7.128 -4.559 -10.652 1.00 97.06 115 LYS A C 1
ATOM 992 O O . LYS A 1 115 ? -6.910 -5.236 -9.645 1.00 97.06 115 LYS A O 1
ATOM 997 N N . TRP A 1 116 ? -7.127 -3.227 -10.634 1.00 97.38 116 TRP A N 1
ATOM 998 C CA . TRP A 1 116 ? -6.981 -2.488 -9.384 1.00 97.38 116 TRP A CA 1
ATOM 999 C C . TRP A 1 116 ? -8.171 -2.726 -8.444 1.00 97.38 116 TRP A C 1
ATOM 1001 O O . TRP A 1 116 ? -7.976 -3.149 -7.304 1.00 97.38 116 TRP A O 1
ATOM 1011 N N . ASP A 1 117 ? -9.390 -2.506 -8.940 1.00 95.94 117 ASP A N 1
ATOM 1012 C CA . ASP A 1 117 ? -10.622 -2.525 -8.147 1.00 95.94 117 ASP A CA 1
ATOM 1013 C C . ASP A 1 117 ? -11.150 -3.951 -7.883 1.00 95.94 117 ASP A C 1
ATOM 1015 O O . ASP A 1 117 ? -11.723 -4.206 -6.825 1.00 95.94 117 ASP A O 1
ATOM 1019 N N . GLU A 1 118 ? -10.929 -4.896 -8.804 1.00 96.19 118 GLU A N 1
ATOM 1020 C CA . GLU A 1 118 ? -11.405 -6.287 -8.713 1.00 96.19 118 GLU A CA 1
ATOM 1021 C C . GLU A 1 118 ? -10.446 -7.229 -7.970 1.00 96.19 118 GLU A C 1
ATOM 1023 O O . GLU A 1 118 ? -10.883 -8.218 -7.377 1.00 96.19 118 GLU A O 1
ATOM 1028 N N . ASN A 1 119 ? -9.130 -6.986 -8.036 1.00 96.69 119 ASN A N 1
ATOM 1029 C CA . ASN A 1 119 ? -8.122 -7.954 -7.584 1.00 96.69 119 ASN A CA 1
ATOM 1030 C C . ASN A 1 119 ? -7.120 -7.360 -6.584 1.00 96.69 119 ASN A C 1
ATOM 1032 O O . ASN A 1 119 ? -6.997 -7.872 -5.469 1.00 96.69 119 ASN A O 1
ATOM 1036 N N . ILE A 1 120 ? -6.431 -6.274 -6.941 1.00 97.94 120 ILE A N 1
ATOM 1037 C CA . ILE A 1 120 ? -5.313 -5.745 -6.145 1.00 97.94 120 ILE A CA 1
ATOM 1038 C C . ILE A 1 120 ? -5.808 -5.096 -4.843 1.00 97.94 120 ILE A C 1
ATOM 1040 O O . ILE A 1 120 ? -5.401 -5.505 -3.755 1.00 97.94 120 ILE A O 1
ATOM 1044 N N . LEU A 1 121 ? -6.711 -4.115 -4.914 1.00 97.75 121 LEU A N 1
ATOM 1045 C CA . LEU A 1 121 ? -7.187 -3.401 -3.727 1.00 97.75 121 LEU A CA 1
ATOM 1046 C C . LEU A 1 121 ? -7.999 -4.305 -2.767 1.00 97.75 121 LEU A C 1
ATOM 1048 O O . LEU A 1 121 ? -7.717 -4.267 -1.562 1.00 97.75 121 LEU A O 1
ATOM 1052 N N . PRO A 1 122 ? -8.940 -5.162 -3.232 1.00 97.94 122 PRO A N 1
ATOM 1053 C CA . PRO A 1 122 ? -9.635 -6.107 -2.356 1.00 97.94 122 PRO A CA 1
ATOM 1054 C C . PRO A 1 122 ? -8.697 -7.146 -1.738 1.00 97.94 122 PRO A C 1
ATOM 1056 O O . PRO A 1 122 ? -8.817 -7.434 -0.548 1.00 97.94 122 PRO A O 1
ATOM 1059 N N . GLY A 1 123 ? -7.733 -7.671 -2.504 1.00 97.94 123 GLY A N 1
ATOM 1060 C CA . GLY A 1 123 ? -6.777 -8.661 -2.007 1.00 97.94 123 GLY A CA 1
ATOM 1061 C C . GLY A 1 123 ? -5.836 -8.097 -0.937 1.00 97.94 123 GLY A C 1
ATOM 1062 O O . GLY A 1 123 ? -5.634 -8.741 0.093 1.00 97.94 123 GLY A O 1
ATOM 1063 N N . MET A 1 124 ? -5.330 -6.866 -1.111 1.00 98.50 124 MET A N 1
ATOM 1064 C CA . MET A 1 124 ? -4.526 -6.190 -0.080 1.00 98.50 124 MET A CA 1
ATOM 1065 C C . MET A 1 124 ? -5.336 -5.982 1.205 1.00 98.50 124 MET A C 1
ATOM 1067 O O . MET A 1 124 ? -4.856 -6.274 2.303 1.00 98.50 124 MET A O 1
ATOM 1071 N N . ARG A 1 125 ? -6.593 -5.534 1.074 1.00 98.31 125 ARG A N 1
ATOM 1072 C CA . ARG A 1 125 ? -7.519 -5.369 2.203 1.00 98.31 125 ARG A CA 1
ATOM 1073 C C . ARG A 1 125 ? -7.756 -6.692 2.932 1.00 98.31 125 ARG A C 1
ATOM 1075 O O . ARG A 1 125 ? -7.641 -6.738 4.155 1.00 98.31 125 ARG A O 1
ATOM 1082 N N . GLN A 1 126 ? -8.065 -7.760 2.196 1.00 97.75 126 GLN A N 1
ATOM 1083 C CA . GLN A 1 126 ? -8.305 -9.088 2.757 1.00 97.75 126 GLN A CA 1
ATOM 1084 C C . GLN A 1 126 ? -7.072 -9.603 3.508 1.00 97.75 126 GLN A C 1
ATOM 1086 O O . GLN A 1 126 ? -7.207 -10.052 4.644 1.00 97.75 126 GLN A O 1
ATOM 1091 N N . ALA A 1 127 ? -5.879 -9.489 2.919 1.00 97.62 127 ALA A N 1
ATOM 1092 C CA . ALA A 1 127 ? -4.634 -9.909 3.555 1.00 97.62 127 ALA A CA 1
ATOM 1093 C C . ALA A 1 127 ? -4.392 -9.176 4.886 1.00 97.62 127 ALA A C 1
ATOM 1095 O O . ALA A 1 127 ? -4.196 -9.834 5.905 1.00 97.62 127 ALA A O 1
ATOM 1096 N N . ILE A 1 128 ? -4.503 -7.839 4.914 1.00 98.00 128 ILE A N 1
ATOM 1097 C CA . ILE A 1 128 ? -4.367 -7.043 6.150 1.00 98.00 128 ILE A CA 1
ATOM 1098 C C . ILE A 1 128 ? -5.365 -7.517 7.219 1.00 98.00 128 ILE A C 1
ATOM 1100 O O . ILE A 1 128 ? -4.974 -7.788 8.355 1.00 98.00 128 ILE A O 1
ATOM 1104 N N . VAL A 1 129 ? -6.648 -7.656 6.865 1.00 97.12 129 VAL A N 1
ATOM 1105 C CA . VAL A 1 129 ? -7.703 -8.060 7.810 1.00 97.12 129 VAL A CA 1
ATOM 1106 C C . VAL A 1 129 ? -7.466 -9.474 8.350 1.00 97.12 129 VAL A C 1
ATOM 1108 O O . VAL A 1 129 ? -7.536 -9.679 9.563 1.00 97.12 129 VAL A O 1
ATOM 1111 N N . CYS A 1 130 ? -7.137 -10.439 7.488 1.00 96.31 130 CYS A N 1
ATOM 1112 C CA . CYS A 1 130 ? -6.850 -11.816 7.889 1.00 96.31 130 CYS A CA 1
ATOM 1113 C C . CYS A 1 130 ? -5.608 -11.911 8.790 1.00 96.31 130 CYS A C 1
ATOM 1115 O O . CYS A 1 130 ? -5.665 -12.576 9.827 1.00 96.31 130 CYS A O 1
ATOM 1117 N N . THR A 1 131 ? -4.516 -11.219 8.452 1.00 95.56 131 THR A N 1
ATOM 1118 C CA . THR A 1 131 ? -3.288 -11.210 9.262 1.00 95.56 131 THR A CA 1
ATOM 1119 C C . THR A 1 131 ? -3.519 -10.568 10.631 1.00 95.56 131 THR A C 1
ATOM 1121 O O . THR A 1 131 ? -3.129 -11.142 11.647 1.00 95.56 131 THR A O 1
ATOM 1124 N N . MET A 1 132 ? -4.213 -9.426 10.696 1.00 94.31 132 MET A N 1
ATOM 1125 C CA . MET A 1 132 ? -4.545 -8.784 11.975 1.00 94.31 132 MET A CA 1
ATOM 1126 C C . MET A 1 132 ? -5.486 -9.640 12.833 1.00 94.31 132 MET A C 1
ATOM 1128 O O . MET A 1 132 ? -5.311 -9.709 14.048 1.00 94.31 132 MET A O 1
ATOM 1132 N N . LEU A 1 133 ? -6.458 -10.333 12.231 1.00 93.81 133 LEU A N 1
ATOM 1133 C CA . LEU A 1 133 ? -7.355 -11.229 12.966 1.00 93.81 133 LEU A CA 1
ATOM 1134 C C . LEU A 1 133 ? -6.634 -12.434 13.565 1.00 93.81 133 LEU A C 1
ATOM 1136 O O . LEU A 1 133 ? -6.902 -12.775 14.716 1.00 93.81 133 LEU A O 1
ATOM 1140 N N . ALA A 1 134 ? -5.716 -13.047 12.817 1.00 92.81 134 ALA A N 1
ATOM 1141 C CA . ALA A 1 134 ? -4.933 -14.182 13.292 1.00 92.81 134 ALA A CA 1
ATOM 1142 C C . ALA A 1 134 ? -3.961 -13.797 14.421 1.00 92.81 134 ALA A C 1
ATOM 1144 O O . ALA A 1 134 ? -3.829 -14.532 15.397 1.00 92.81 134 ALA A O 1
ATOM 1145 N N . SER A 1 135 ? -3.341 -12.616 14.341 1.00 89.81 135 SER A N 1
ATOM 1146 C CA . SER A 1 135 ? -2.443 -12.108 15.388 1.00 89.81 135 SER A CA 1
ATOM 1147 C C . SER A 1 135 ? -3.174 -11.527 16.610 1.00 89.81 135 SER A C 1
ATOM 1149 O O . SER A 1 135 ? -2.551 -11.287 17.643 1.00 89.81 135 SER A O 1
ATOM 1151 N N . GLN A 1 136 ? -4.494 -11.309 16.542 1.00 88.56 136 GLN A N 1
ATOM 1152 C CA . GLN A 1 136 ? -5.284 -10.599 17.563 1.00 88.56 136 GLN A CA 1
ATOM 1153 C C . GLN A 1 136 ? -5.190 -11.194 18.977 1.00 88.56 136 GLN A C 1
ATOM 1155 O O . GLN A 1 136 ? -5.283 -10.466 19.970 1.00 88.56 136 GLN A O 1
ATOM 1160 N N . GLU A 1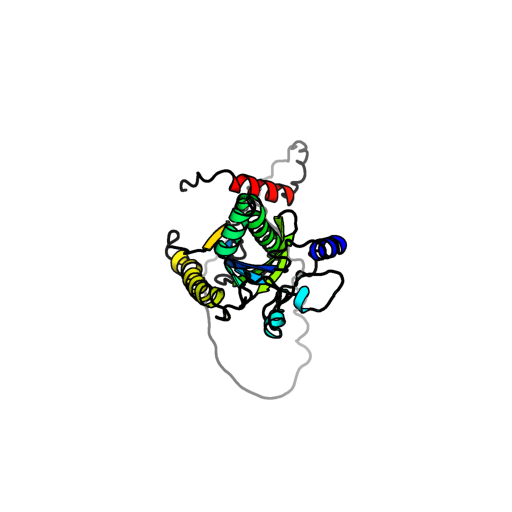 137 ? -5.021 -12.510 19.105 1.00 85.25 137 GLU A N 1
ATOM 1161 C CA . GLU A 1 137 ? -4.872 -13.139 20.422 1.00 85.25 137 GLU A CA 1
ATOM 1162 C C . GLU A 1 137 ? -3.527 -12.811 21.078 1.00 85.25 137 GLU A C 1
ATOM 1164 O O . GLU A 1 137 ? -3.473 -12.713 22.304 1.00 85.25 137 GLU A O 1
ATOM 1169 N N . LEU A 1 138 ? -2.489 -12.552 20.280 1.00 85.12 138 LEU A N 1
ATOM 1170 C CA . LEU A 1 138 ? -1.139 -12.191 20.722 1.00 85.12 138 LEU A CA 1
ATOM 1171 C C . LEU A 1 138 ? -0.960 -10.676 20.902 1.00 85.12 138 LEU A C 1
ATOM 1173 O O . LEU A 1 138 ? -0.122 -10.260 21.695 1.00 85.12 138 LEU A O 1
ATOM 1177 N N . MET A 1 139 ? -1.759 -9.853 20.213 1.00 83.31 139 MET A N 1
ATOM 1178 C CA . MET A 1 139 ? -1.664 -8.393 20.308 1.00 83.31 139 MET A CA 1
ATOM 1179 C C . MET A 1 139 ? -2.030 -7.865 21.705 1.00 83.31 139 MET A C 1
ATOM 1181 O O . MET A 1 139 ? -2.904 -8.395 22.410 1.00 83.31 139 MET A O 1
ATOM 1185 N N . ASP A 1 140 ? -1.332 -6.802 22.100 1.00 77.44 140 ASP A N 1
ATOM 1186 C CA . ASP A 1 140 ? -1.379 -6.237 23.443 1.00 77.44 140 ASP A CA 1
ATOM 1187 C C . ASP A 1 140 ? -2.655 -5.393 23.617 1.00 77.44 140 ASP A C 1
ATOM 1189 O O . ASP A 1 140 ? -2.853 -4.382 22.945 1.00 77.44 140 ASP A O 1
ATOM 1193 N N . LYS A 1 141 ? -3.575 -5.813 24.500 1.00 78.25 141 LYS A N 1
ATOM 1194 C CA . LYS A 1 141 ? -4.931 -5.219 24.608 1.00 78.25 141 LYS A CA 1
ATOM 1195 C C . LYS A 1 141 ? -4.953 -3.935 25.443 1.00 78.25 141 LYS A C 1
ATOM 1197 O O . LYS A 1 141 ? -5.753 -3.798 26.371 1.00 78.25 141 LYS A O 1
ATOM 1202 N N . ARG A 1 142 ? -4.065 -2.992 25.132 1.00 80.00 142 ARG A N 1
ATOM 1203 C CA . ARG A 1 142 ? -4.042 -1.675 25.775 1.00 80.00 142 ARG A CA 1
ATOM 1204 C C . ARG A 1 142 ? -5.223 -0.850 25.255 1.00 80.00 142 ARG A C 1
ATOM 1206 O O . ARG A 1 142 ? -5.492 -0.795 24.058 1.00 80.00 142 ARG A O 1
ATOM 1213 N N . GLN A 1 143 ? -5.983 -0.250 26.168 1.00 79.88 143 GLN A N 1
ATOM 1214 C CA . GLN A 1 143 ? -7.054 0.672 25.789 1.00 79.88 143 GLN A CA 1
ATOM 1215 C C . GLN A 1 143 ? -6.457 2.033 25.427 1.00 79.88 143 GLN A C 1
ATOM 1217 O O . GLN A 1 143 ? -5.434 2.432 25.978 1.00 79.88 143 GLN A O 1
ATOM 1222 N N . HIS A 1 144 ? -7.118 2.752 24.518 1.00 83.00 144 HIS A N 1
ATOM 1223 C CA . HIS A 1 144 ? -6.703 4.079 24.042 1.00 83.00 144 HIS A CA 1
ATOM 1224 C C . HIS A 1 144 ? -5.327 4.137 23.351 1.00 83.00 144 HIS A C 1
ATOM 1226 O O . HIS A 1 144 ? -4.817 5.230 23.117 1.00 83.00 144 HIS A O 1
ATOM 1232 N N . THR A 1 145 ? -4.756 2.993 22.971 1.00 89.06 145 THR A N 1
ATOM 1233 C CA . THR A 1 145 ? -3.619 2.915 22.047 1.00 89.06 145 THR A CA 1
ATOM 1234 C C . THR A 1 145 ? -4.105 2.680 20.624 1.00 89.06 145 THR A C 1
ATOM 1236 O O . THR A 1 145 ? -5.032 1.902 20.400 1.00 89.06 145 THR A O 1
ATOM 1239 N N . PHE A 1 146 ? -3.427 3.305 19.673 1.00 93.31 146 PHE A N 1
ATOM 1240 C CA . PHE A 1 146 ? -3.554 3.054 18.244 1.00 93.31 146 PHE A CA 1
ATOM 1241 C C . PHE A 1 146 ? -2.157 2.791 17.677 1.00 93.31 146 PHE A C 1
ATOM 1243 O O . PHE A 1 146 ? -1.166 3.219 18.270 1.00 93.31 146 PHE A O 1
ATOM 1250 N N . GLU A 1 147 ? -2.073 2.127 16.530 1.00 94.12 147 GLU A N 1
ATOM 1251 C CA . GLU A 1 147 ? -0.807 1.950 15.819 1.00 94.12 147 GLU A CA 1
ATOM 1252 C C . GLU A 1 147 ? -1.020 2.035 14.305 1.00 94.12 147 GLU A C 1
ATOM 1254 O O . GLU A 1 147 ? -1.981 1.479 13.765 1.00 94.12 147 GLU A O 1
ATOM 1259 N N . ILE A 1 148 ? -0.129 2.768 13.631 1.00 95.56 148 ILE A N 1
ATOM 1260 C CA . ILE A 1 148 ? -0.040 2.818 12.171 1.00 95.56 148 ILE A CA 1
ATOM 1261 C C . ILE A 1 148 ? 1.023 1.828 11.695 1.00 95.56 148 ILE A C 1
ATOM 1263 O O . ILE A 1 148 ? 2.137 1.778 12.218 1.00 95.56 148 ILE A O 1
ATOM 1267 N N . TYR A 1 149 ? 0.670 1.069 10.667 1.00 96.75 149 TYR A N 1
ATOM 1268 C CA . TYR A 1 149 ? 1.490 0.031 10.065 1.00 96.75 149 TYR A CA 1
ATOM 1269 C C . TYR A 1 149 ? 1.688 0.300 8.572 1.00 96.75 149 TYR A C 1
ATOM 1271 O O . TYR A 1 149 ? 0.847 0.914 7.908 1.00 96.75 149 TYR A O 1
ATOM 1279 N N . GLY A 1 150 ? 2.795 -0.196 8.024 1.00 97.19 150 GLY A N 1
ATOM 1280 C CA . GLY A 1 150 ? 3.001 -0.321 6.582 1.00 97.19 150 GLY A CA 1
ATOM 1281 C C . GLY A 1 150 ? 3.016 -1.789 6.182 1.00 97.19 150 GLY A C 1
ATOM 1282 O O . GLY A 1 150 ? 3.929 -2.504 6.576 1.00 97.19 150 GLY A O 1
ATOM 1283 N N . ALA A 1 151 ? 2.029 -2.233 5.410 1.00 97.25 151 ALA A N 1
ATOM 1284 C CA . ALA A 1 151 ? 2.066 -3.529 4.745 1.00 97.25 151 ALA A CA 1
ATOM 1285 C C . ALA A 1 151 ? 2.817 -3.408 3.413 1.00 97.25 151 ALA A C 1
ATOM 1287 O O . ALA A 1 151 ? 2.571 -2.474 2.642 1.00 97.25 151 ALA A O 1
ATOM 1288 N N . ASP A 1 152 ? 3.708 -4.356 3.147 1.00 96.75 152 ASP A N 1
ATOM 1289 C CA . ASP A 1 152 ? 4.513 -4.410 1.929 1.00 96.75 152 ASP A CA 1
ATOM 1290 C C . ASP A 1 152 ? 3.983 -5.564 1.068 1.00 96.75 152 ASP A C 1
ATOM 1292 O O . ASP A 1 152 ? 3.965 -6.716 1.504 1.00 96.75 152 ASP A O 1
ATOM 1296 N N . PHE A 1 153 ? 3.520 -5.257 -0.143 1.00 97.06 153 PHE A N 1
ATOM 1297 C CA . PHE A 1 153 ? 2.898 -6.215 -1.058 1.00 97.06 153 PHE A CA 1
ATOM 1298 C C . PHE A 1 153 ? 3.687 -6.358 -2.353 1.00 97.06 153 PHE A C 1
ATOM 1300 O O . PHE A 1 153 ? 4.055 -5.360 -2.966 1.00 97.06 153 PHE A O 1
ATOM 1307 N N . ILE A 1 154 ? 3.849 -7.586 -2.838 1.00 96.25 154 ILE A N 1
ATOM 1308 C CA . ILE A 1 154 ? 4.234 -7.840 -4.231 1.00 96.25 154 ILE A CA 1
ATOM 1309 C C . ILE A 1 154 ? 3.005 -8.269 -5.031 1.00 96.25 154 ILE A C 1
ATOM 1311 O O . ILE A 1 154 ? 2.139 -8.973 -4.514 1.00 96.25 154 ILE A O 1
ATOM 1315 N N . ILE A 1 155 ? 2.912 -7.841 -6.287 1.00 96.25 155 ILE A N 1
ATOM 1316 C CA . ILE A 1 155 ? 1.847 -8.267 -7.202 1.00 96.25 155 ILE A CA 1
ATOM 1317 C C . ILE A 1 155 ? 2.416 -9.360 -8.109 1.00 96.25 155 ILE A C 1
ATOM 1319 O O . ILE A 1 155 ? 3.491 -9.171 -8.675 1.00 96.25 155 ILE A O 1
ATOM 1323 N N . SER A 1 156 ? 1.738 -10.501 -8.242 1.00 93.38 156 SER A N 1
ATOM 1324 C CA . SER A 1 156 ? 2.097 -11.551 -9.210 1.00 93.38 156 SER A CA 1
ATOM 1325 C C . SER A 1 156 ? 1.529 -11.262 -10.606 1.00 93.38 156 SER A C 1
ATOM 1327 O O . SER A 1 156 ? 0.634 -10.432 -10.759 1.00 93.38 156 SER A O 1
ATOM 1329 N N . GLU A 1 157 ? 2.028 -11.956 -11.635 1.00 91.50 157 GLU A N 1
ATOM 1330 C CA . GLU A 1 157 ? 1.571 -11.820 -13.036 1.00 91.50 157 GLU A CA 1
ATOM 1331 C C . GLU A 1 157 ? 0.043 -11.960 -13.230 1.00 91.50 157 GLU A C 1
ATOM 1333 O O . GLU A 1 157 ? -0.514 -11.405 -14.172 1.00 91.50 157 GLU A O 1
ATOM 1338 N N . ASP A 1 158 ? -0.652 -12.666 -12.332 1.00 91.62 158 ASP A N 1
ATOM 1339 C CA . ASP A 1 158 ? -2.112 -12.836 -12.324 1.00 91.62 158 ASP A CA 1
ATOM 1340 C C . ASP A 1 158 ? -2.867 -11.757 -11.516 1.00 91.62 158 ASP A C 1
ATOM 1342 O O . ASP A 1 158 ? -4.033 -11.942 -11.161 1.00 91.62 158 ASP A O 1
ATOM 1346 N N . PHE A 1 159 ? -2.208 -10.629 -11.226 1.00 95.25 159 PHE A N 1
ATOM 1347 C CA . PHE A 1 159 ? -2.725 -9.464 -10.493 1.00 95.25 159 PHE A CA 1
ATOM 1348 C C . PHE A 1 159 ? -3.171 -9.742 -9.051 1.00 95.25 159 PHE A C 1
ATOM 1350 O O . PHE A 1 159 ? -3.897 -8.941 -8.454 1.00 95.25 159 PHE A O 1
ATOM 1357 N N . LYS A 1 160 ? -2.712 -10.847 -8.450 1.00 94.81 160 LYS A N 1
ATOM 1358 C CA . LYS A 1 160 ? -2.937 -11.119 -7.027 1.00 94.81 160 LYS A CA 1
ATOM 1359 C C . LYS A 1 160 ? -1.888 -10.410 -6.157 1.00 94.81 160 LYS A C 1
ATOM 1361 O O . LYS A 1 160 ? -0.694 -10.509 -6.444 1.00 94.81 160 LYS A O 1
ATOM 1366 N N . PRO A 1 161 ? -2.302 -9.712 -5.085 1.00 96.38 161 PRO A N 1
ATOM 1367 C CA . PRO A 1 161 ? -1.384 -9.152 -4.104 1.00 96.38 161 PRO A CA 1
ATOM 1368 C C . PRO A 1 161 ? -0.966 -10.214 -3.081 1.00 96.38 161 PRO A C 1
ATOM 1370 O O . PRO A 1 161 ? -1.802 -10.900 -2.493 1.00 96.38 161 PRO A O 1
ATOM 1373 N N . TRP A 1 162 ? 0.333 -10.297 -2.818 1.00 95.50 162 TRP A N 1
ATOM 1374 C CA . TRP A 1 162 ? 0.927 -11.171 -1.812 1.00 95.50 162 TRP A CA 1
ATOM 1375 C C . TRP A 1 162 ? 1.613 -10.326 -0.747 1.00 95.50 162 TRP A C 1
ATOM 1377 O O . TRP A 1 162 ? 2.502 -9.530 -1.052 1.00 95.50 162 TRP A O 1
ATOM 1387 N N . LEU A 1 163 ? 1.175 -10.484 0.502 1.00 95.88 163 LEU A N 1
ATOM 1388 C CA . LEU A 1 163 ? 1.760 -9.799 1.649 1.00 95.88 163 LEU A CA 1
ATOM 1389 C C . LEU A 1 163 ? 3.161 -10.362 1.922 1.00 95.88 163 LEU A C 1
ATOM 1391 O O . LEU A 1 163 ? 3.301 -11.558 2.173 1.00 95.88 163 LEU A O 1
ATOM 1395 N N . LEU A 1 164 ? 4.175 -9.499 1.889 1.00 92.19 164 LEU A N 1
ATOM 1396 C CA . LEU A 1 164 ? 5.561 -9.837 2.217 1.00 92.19 164 LEU A CA 1
ATOM 1397 C C . LEU A 1 164 ? 5.825 -9.670 3.716 1.00 92.19 164 LEU A C 1
ATOM 1399 O O . LEU A 1 164 ? 6.256 -10.602 4.389 1.00 92.19 164 LEU A O 1
ATOM 1403 N N . GLU A 1 165 ? 5.548 -8.476 4.240 1.00 92.88 165 GLU A N 1
ATOM 1404 C CA . GLU A 1 165 ? 5.789 -8.110 5.636 1.00 92.88 165 GLU A CA 1
ATOM 1405 C C . GLU A 1 165 ? 4.820 -7.017 6.108 1.00 92.88 165 GLU A C 1
ATOM 1407 O O . GLU A 1 165 ? 4.195 -6.317 5.305 1.00 92.88 165 GLU A O 1
ATOM 1412 N N . ILE A 1 166 ? 4.707 -6.866 7.430 1.00 94.75 166 ILE A N 1
ATOM 1413 C CA . ILE A 1 166 ? 4.026 -5.741 8.073 1.00 94.75 166 ILE A CA 1
ATOM 1414 C C . ILE A 1 166 ? 5.031 -5.037 8.982 1.00 94.75 166 ILE A C 1
ATOM 1416 O O . ILE A 1 166 ? 5.525 -5.599 9.958 1.00 94.75 166 ILE A O 1
ATOM 1420 N N . ASN A 1 167 ? 5.312 -3.785 8.646 1.00 92.56 167 ASN A N 1
ATOM 1421 C CA . ASN A 1 167 ? 6.211 -2.905 9.369 1.00 92.56 167 ASN A CA 1
ATOM 1422 C C . ASN A 1 167 ? 5.437 -2.095 10.417 1.00 92.56 167 ASN A C 1
ATOM 1424 O O . ASN A 1 167 ? 4.614 -1.244 10.064 1.00 92.56 167 ASN A O 1
ATOM 1428 N N . CYS A 1 168 ? 5.740 -2.318 11.696 1.00 88.38 168 CYS A N 1
ATOM 1429 C CA . CYS A 1 168 ? 5.383 -1.408 12.785 1.00 88.38 168 CYS A CA 1
ATOM 1430 C C . CYS A 1 168 ? 6.213 -0.126 12.670 1.00 88.38 168 CYS A C 1
ATOM 1432 O O . CYS A 1 168 ? 7.396 -0.194 12.326 1.00 88.38 168 CYS A O 1
ATOM 1434 N N . ASN A 1 169 ? 5.617 1.034 12.964 1.00 84.06 169 ASN A N 1
ATOM 1435 C CA . ASN A 1 169 ? 6.251 2.345 12.768 1.00 84.06 169 ASN A CA 1
ATOM 1436 C C . ASN A 1 169 ? 6.852 2.510 11.345 1.00 84.06 169 ASN A C 1
ATOM 1438 O O . ASN A 1 169 ? 8.075 2.612 11.188 1.00 84.06 169 ASN A O 1
ATOM 1442 N N . PRO A 1 170 ? 6.018 2.499 10.284 1.00 86.31 170 PRO A N 1
ATOM 1443 C CA . PRO A 1 170 ? 6.488 2.689 8.916 1.00 86.31 170 PRO A CA 1
ATOM 1444 C C . PRO A 1 170 ? 7.219 4.029 8.774 1.00 86.31 170 PRO A C 1
ATOM 1446 O O . PRO A 1 170 ? 6.827 5.034 9.361 1.00 86.31 170 PRO A O 1
ATOM 1449 N N . ALA A 1 171 ? 8.269 4.067 7.952 1.00 80.94 171 ALA A N 1
ATOM 1450 C CA . ALA A 1 171 ? 8.979 5.312 7.674 1.00 80.94 171 ALA A CA 1
ATOM 1451 C C . ALA A 1 171 ? 8.053 6.327 6.975 1.00 80.94 171 ALA A C 1
ATOM 1453 O O . ALA A 1 171 ? 7.605 6.089 5.853 1.00 80.94 171 ALA A O 1
ATOM 1454 N N . LEU A 1 172 ? 7.813 7.459 7.641 1.00 81.19 172 LEU A N 1
ATOM 1455 C CA . LEU A 1 172 ? 6.994 8.585 7.171 1.00 81.19 172 LEU A CA 1
ATOM 1456 C C . LEU A 1 172 ? 7.858 9.804 6.792 1.00 81.19 172 LEU A C 1
ATOM 1458 O O . LEU A 1 172 ? 7.448 10.952 6.940 1.00 81.19 172 LEU A O 1
ATOM 1462 N N . SER A 1 173 ? 9.086 9.564 6.327 1.00 82.94 173 SER A N 1
ATOM 1463 C CA . SER A 1 173 ? 10.021 10.611 5.913 1.00 82.94 173 SER A CA 1
ATOM 1464 C C . SER A 1 173 ? 9.827 11.033 4.452 1.00 82.94 173 SER A C 1
ATOM 1466 O O . SER A 1 173 ? 9.586 10.217 3.559 1.00 82.94 173 SER A O 1
ATOM 1468 N N . SER A 1 174 ? 9.987 12.332 4.206 1.00 85.94 174 SER A N 1
ATOM 1469 C CA . SER A 1 174 ? 9.929 12.968 2.886 1.00 85.94 174 SER A CA 1
ATOM 1470 C C . SER A 1 174 ? 11.206 12.692 2.080 1.00 85.94 174 SER A C 1
ATOM 1472 O O . SER A 1 174 ? 12.116 13.513 2.031 1.00 85.94 174 SER A O 1
ATOM 1474 N N . THR A 1 175 ? 11.304 11.497 1.495 1.00 84.06 175 THR A N 1
ATOM 1475 C CA . THR A 1 175 ? 12.463 11.039 0.700 1.00 84.06 175 THR A CA 1
ATOM 1476 C C . THR A 1 175 ? 12.313 11.238 -0.809 1.00 84.06 175 THR A C 1
ATOM 1478 O O . THR A 1 175 ? 13.308 11.335 -1.520 1.00 84.06 175 THR A O 1
ATOM 1481 N N . THR A 1 176 ? 11.077 11.276 -1.305 1.00 89.88 176 THR A N 1
ATOM 1482 C CA . THR A 1 176 ? 10.711 11.336 -2.731 1.00 89.88 176 THR A CA 1
ATOM 1483 C C . THR A 1 176 ? 9.594 12.354 -2.926 1.00 89.88 176 THR A C 1
ATOM 1485 O O . THR A 1 176 ? 8.984 12.800 -1.948 1.00 89.88 176 THR A O 1
ATOM 1488 N N . ARG A 1 177 ? 9.260 12.715 -4.171 1.00 92.31 177 ARG A N 1
ATOM 1489 C CA . ARG A 1 177 ? 8.117 13.620 -4.421 1.00 92.31 177 ARG A CA 1
ATOM 1490 C C . ARG A 1 177 ? 6.800 13.035 -3.900 1.00 92.31 177 ARG A C 1
ATOM 1492 O O . ARG A 1 177 ? 5.988 13.762 -3.332 1.00 92.31 177 ARG A O 1
ATOM 1499 N N . VAL A 1 178 ? 6.642 11.718 -4.033 1.00 94.06 178 VAL A N 1
ATOM 1500 C CA . VAL A 1 178 ? 5.482 10.951 -3.561 1.00 94.06 178 VAL A CA 1
ATOM 1501 C C . VAL A 1 178 ? 5.373 11.009 -2.033 1.00 94.06 178 VAL A C 1
ATOM 1503 O O . VAL A 1 178 ? 4.372 11.492 -1.504 1.00 94.06 178 VAL A O 1
ATOM 1506 N N . THR A 1 179 ? 6.423 10.610 -1.306 1.00 93.25 179 THR A N 1
ATOM 1507 C CA . THR A 1 179 ? 6.398 10.596 0.169 1.00 93.25 179 THR A CA 1
ATOM 1508 C C . THR A 1 179 ? 6.344 11.996 0.783 1.00 93.25 179 THR A C 1
ATOM 1510 O O . THR A 1 179 ? 5.693 12.178 1.807 1.00 93.25 179 THR A O 1
ATOM 1513 N N . THR A 1 180 ? 6.925 13.010 0.132 1.00 94.19 180 THR A N 1
ATOM 1514 C CA . THR A 1 180 ? 6.835 14.415 0.579 1.00 94.19 180 THR A CA 1
ATOM 1515 C C . THR A 1 180 ? 5.394 14.935 0.598 1.00 94.19 180 THR A C 1
ATOM 1517 O O . THR A 1 180 ? 5.040 15.699 1.491 1.00 94.19 180 THR A O 1
ATOM 1520 N N . ARG A 1 181 ? 4.553 14.507 -0.357 1.00 94.81 181 ARG A N 1
ATOM 1521 C CA . ARG A 1 181 ? 3.117 14.827 -0.387 1.00 94.81 181 ARG A CA 1
ATOM 1522 C C . ARG A 1 181 ? 2.326 13.951 0.588 1.00 94.81 181 ARG A C 1
ATOM 1524 O O . ARG A 1 181 ? 1.539 14.460 1.378 1.00 94.81 181 ARG A O 1
ATOM 1531 N N . MET A 1 182 ? 2.532 12.637 0.520 1.00 95.44 182 MET A N 1
ATOM 1532 C CA . MET A 1 182 ? 1.664 11.660 1.179 1.00 95.44 182 MET A CA 1
ATOM 1533 C C . MET A 1 182 ? 1.888 11.536 2.692 1.00 95.44 182 MET A C 1
ATOM 1535 O O . MET A 1 182 ? 0.923 11.335 3.426 1.00 95.44 182 MET A O 1
ATOM 1539 N N . CYS A 1 183 ? 3.128 11.642 3.184 1.00 95.19 183 CYS A N 1
ATOM 1540 C CA . CYS A 1 183 ? 3.418 11.420 4.605 1.00 95.19 183 CYS A CA 1
ATOM 1541 C C . CYS A 1 183 ? 2.780 12.483 5.527 1.00 95.19 183 CYS A C 1
ATOM 1543 O O . CYS A 1 183 ? 2.149 12.084 6.507 1.00 95.19 183 CYS A O 1
ATOM 1545 N N . PRO A 1 184 ? 2.860 13.804 5.239 1.00 95.75 184 PRO A N 1
ATOM 1546 C CA . PRO A 1 184 ? 2.175 14.816 6.049 1.00 95.75 184 PRO A CA 1
ATOM 1547 C C . PRO A 1 184 ? 0.651 14.649 6.032 1.00 95.75 184 PRO A C 1
ATOM 1549 O O . PRO A 1 184 ? 0.021 14.689 7.086 1.00 95.75 184 PRO A O 1
ATOM 1552 N N . GLN A 1 185 ? 0.073 14.382 4.857 1.00 96.19 185 GLN A N 1
ATOM 1553 C CA . GLN A 1 185 ? -1.369 14.195 4.678 1.00 96.19 185 GLN A CA 1
ATOM 1554 C C . GLN A 1 185 ? -1.892 12.971 5.453 1.00 96.19 185 GLN A C 1
ATOM 1556 O O . GLN A 1 185 ? -2.889 13.062 6.165 1.00 96.19 185 GLN A O 1
ATOM 1561 N N . CYS A 1 186 ? -1.171 11.844 5.402 1.00 96.56 186 CYS A N 1
ATOM 1562 C CA . CYS A 1 186 ? -1.510 10.649 6.178 1.00 96.56 186 CYS A CA 1
ATOM 1563 C C . CYS A 1 186 ? -1.426 10.889 7.694 1.00 96.56 186 CYS A C 1
ATOM 1565 O O . CYS A 1 186 ? -2.205 10.306 8.448 1.00 96.56 186 CYS A O 1
ATOM 1567 N N . MET A 1 187 ? -0.499 11.737 8.151 1.00 95.75 187 MET A N 1
ATOM 1568 C CA . MET A 1 187 ? -0.381 12.099 9.566 1.00 95.75 187 MET A CA 1
ATOM 1569 C C . MET A 1 187 ? -1.498 13.037 10.032 1.00 95.75 187 MET A C 1
ATOM 1571 O O . MET A 1 187 ? -2.002 12.858 11.139 1.00 95.75 187 MET A O 1
ATOM 1575 N N . GLU A 1 188 ? -1.923 13.988 9.199 1.00 96.38 188 GLU A N 1
ATOM 1576 C CA . GLU A 1 188 ? -3.094 14.828 9.476 1.00 96.38 188 GLU A CA 1
ATOM 1577 C C . GLU A 1 188 ? -4.369 13.973 9.571 1.00 96.38 188 GLU A C 1
ATOM 1579 O O . GLU A 1 188 ? -5.084 14.018 10.572 1.00 96.38 188 GLU A O 1
ATOM 1584 N N . ASP A 1 189 ? -4.611 13.114 8.579 1.00 97.81 189 ASP A N 1
ATOM 1585 C CA . ASP A 1 189 ? -5.782 12.233 8.541 1.00 97.81 189 ASP A CA 1
ATOM 1586 C C . ASP A 1 189 ? -5.801 11.215 9.698 1.00 97.81 189 ASP A C 1
ATOM 1588 O O . ASP A 1 189 ? -6.865 10.891 10.231 1.00 97.81 189 ASP A O 1
ATOM 1592 N N . LEU A 1 190 ? -4.630 10.746 10.148 1.00 96.44 190 LEU A N 1
ATOM 1593 C CA . LEU A 1 190 ? -4.505 9.900 11.338 1.00 96.44 190 LEU A CA 1
ATOM 1594 C C . LEU A 1 190 ? -5.024 10.621 12.588 1.00 96.44 190 LEU A C 1
ATOM 1596 O O . LEU A 1 190 ? -5.735 10.008 13.389 1.00 96.44 190 LEU A O 1
ATOM 1600 N N . VAL A 1 191 ? -4.714 11.912 12.755 1.00 96.06 191 VAL A N 1
ATOM 1601 C CA . VAL A 1 191 ? -5.213 12.706 13.889 1.00 96.06 191 VAL A CA 1
ATOM 1602 C C . VAL A 1 191 ? -6.739 12.796 13.848 1.00 96.06 191 VAL A C 1
ATOM 1604 O O . VAL A 1 191 ? -7.370 12.563 14.878 1.00 96.06 191 VAL A O 1
ATOM 1607 N N . LYS A 1 192 ? -7.348 13.007 12.674 1.00 96.69 192 LYS A N 1
ATOM 1608 C CA . LYS A 1 192 ? -8.817 13.029 12.523 1.00 96.69 192 LYS A CA 1
ATOM 1609 C C . LYS A 1 192 ? -9.466 11.711 12.970 1.00 96.69 192 LYS A C 1
ATOM 1611 O O . LYS A 1 192 ? -10.437 11.698 13.730 1.00 96.69 192 LYS A O 1
ATOM 1616 N N . VAL A 1 193 ? -8.896 10.572 12.564 1.00 96.19 193 VAL A N 1
ATOM 1617 C CA . VAL A 1 193 ? -9.407 9.240 12.941 1.00 96.19 193 VAL A CA 1
ATOM 1618 C C . VAL A 1 193 ? -9.237 8.952 14.440 1.00 96.19 193 VAL A C 1
ATOM 1620 O O . VAL A 1 193 ? -10.121 8.353 15.055 1.00 96.19 193 VAL A O 1
ATOM 1623 N N . VAL A 1 194 ? -8.117 9.355 15.045 1.00 94.75 194 VAL A N 1
ATOM 1624 C CA . VAL A 1 194 ? -7.787 9.032 16.446 1.00 94.75 194 VAL A CA 1
ATOM 1625 C C . VAL A 1 194 ? -8.426 10.005 17.447 1.00 94.75 194 VAL A C 1
ATOM 1627 O O . VAL A 1 194 ? -8.837 9.587 18.535 1.00 94.75 194 VAL A O 1
ATOM 1630 N N . ILE A 1 195 ? -8.507 11.291 17.101 1.00 94.44 195 ILE A N 1
ATOM 1631 C CA . ILE A 1 195 ? -8.951 12.379 17.982 1.00 94.44 195 ILE A CA 1
ATOM 1632 C C . ILE A 1 195 ? -10.376 12.812 17.634 1.00 94.44 195 ILE A C 1
ATOM 1634 O O . ILE A 1 195 ? -11.273 12.667 18.468 1.00 94.44 195 ILE A O 1
ATOM 1638 N N . ASP A 1 196 ? -10.624 13.275 16.409 1.00 94.06 196 ASP A N 1
ATOM 1639 C CA . ASP A 1 196 ? -11.917 13.879 16.057 1.00 94.06 196 ASP A CA 1
ATOM 1640 C C . ASP A 1 196 ? -13.039 12.840 16.051 1.00 94.06 196 ASP A C 1
ATOM 1642 O O . ASP A 1 196 ? -14.129 13.088 16.567 1.00 94.06 196 ASP A O 1
ATOM 1646 N N . ARG A 1 197 ? -12.771 11.613 15.584 1.00 91.69 197 ARG A N 1
ATOM 1647 C CA . ARG A 1 197 ? -13.764 10.527 15.660 1.00 91.69 197 ARG A CA 1
ATOM 1648 C C . ARG A 1 197 ? -13.999 9.958 17.051 1.00 91.69 197 ARG A C 1
ATOM 1650 O O . ARG A 1 197 ? -15.002 9.267 17.250 1.00 91.69 197 ARG A O 1
ATOM 1657 N N . ARG A 1 198 ? -13.140 10.276 18.024 1.00 85.88 198 ARG A N 1
ATOM 1658 C CA . ARG A 1 198 ? -13.379 9.968 19.441 1.00 85.88 198 ARG A CA 1
ATOM 1659 C C . ARG A 1 198 ? -14.410 10.916 20.060 1.00 85.88 198 ARG A C 1
ATOM 1661 O O . ARG A 1 198 ? -15.113 10.498 20.977 1.00 85.88 198 ARG A O 1
ATOM 1668 N N . THR A 1 199 ? -14.517 12.154 19.572 1.00 89.69 199 THR A N 1
ATOM 1669 C CA . THR A 1 199 ? -15.498 13.147 20.048 1.00 89.69 199 THR A CA 1
ATOM 1670 C C . THR A 1 199 ? -16.772 13.153 19.200 1.00 89.69 199 THR A C 1
ATOM 1672 O O . THR A 1 199 ? -17.872 13.191 19.747 1.00 89.69 199 THR A O 1
ATOM 1675 N N . ASN A 1 200 ? -16.647 13.039 17.875 1.00 92.75 200 ASN A N 1
ATOM 1676 C CA . ASN A 1 200 ? -17.751 13.008 16.922 1.00 92.75 200 ASN A CA 1
ATOM 1677 C C . ASN A 1 200 ? -17.636 11.791 15.994 1.00 92.75 200 ASN A C 1
ATOM 1679 O O . ASN A 1 200 ? -16.845 11.767 15.054 1.00 92.75 200 ASN A O 1
ATOM 1683 N N . SER A 1 201 ? -18.511 10.801 16.177 1.00 89.50 201 SER A N 1
ATOM 1684 C CA . SER A 1 201 ? -18.519 9.573 15.371 1.00 89.50 201 SER A CA 1
ATOM 1685 C C . SER A 1 201 ? -18.768 9.777 13.868 1.00 89.50 201 SER A C 1
ATOM 1687 O O . SER A 1 201 ? -18.606 8.814 13.117 1.00 89.50 201 SER A O 1
ATOM 1689 N N . LYS A 1 202 ? -19.128 10.990 13.422 1.00 92.38 202 LYS A N 1
ATOM 1690 C CA . LYS A 1 202 ? -19.315 11.393 12.016 1.00 92.38 202 LYS A CA 1
ATOM 1691 C C . LYS A 1 202 ? -18.268 12.402 11.512 1.00 92.38 202 LYS A C 1
ATOM 1693 O O . LYS A 1 202 ? -18.480 12.980 10.450 1.00 92.38 202 LYS A O 1
ATOM 1698 N N . ALA A 1 203 ? -17.191 12.658 12.259 1.00 94.88 203 ALA A N 1
ATOM 1699 C CA . ALA A 1 203 ? -16.104 13.518 11.788 1.00 94.88 203 ALA A CA 1
ATOM 1700 C C . ALA A 1 203 ? -15.413 12.939 10.539 1.00 94.88 203 ALA A C 1
ATOM 1702 O O . ALA A 1 203 ? -15.487 11.731 10.282 1.00 94.88 203 ALA A O 1
ATOM 1703 N N . ASP A 1 204 ? -14.748 13.824 9.790 1.00 96.50 204 ASP A N 1
ATOM 1704 C CA . ASP A 1 204 ? -13.906 13.473 8.645 1.00 96.50 204 ASP A CA 1
ATOM 1705 C C . ASP A 1 204 ? -12.852 12.417 9.030 1.00 96.50 204 ASP A C 1
ATOM 1707 O O . ASP A 1 204 ? -12.387 12.358 10.169 1.00 96.50 204 ASP A O 1
ATOM 1711 N N . THR A 1 205 ? -12.479 11.571 8.074 1.00 96.75 205 THR A N 1
ATOM 1712 C CA . THR A 1 205 ? -11.345 10.636 8.185 1.00 96.75 205 THR A CA 1
ATOM 1713 C C . THR A 1 205 ? -10.273 10.897 7.136 1.00 96.75 205 THR A C 1
ATOM 1715 O O . THR A 1 205 ? -9.301 10.144 7.058 1.00 96.75 205 THR A O 1
ATOM 1718 N N . GLY A 1 206 ? -10.452 11.940 6.319 1.00 97.25 206 GLY A N 1
ATOM 1719 C CA . GLY A 1 206 ? -9.642 12.214 5.149 1.00 97.25 206 GLY A CA 1
ATOM 1720 C C . GLY A 1 206 ? -9.616 11.006 4.229 1.00 97.25 206 GLY A C 1
ATOM 1721 O O . GLY A 1 206 ? -10.654 10.572 3.731 1.00 97.25 206 GLY A O 1
ATOM 1722 N N . LEU A 1 207 ? -8.430 10.439 4.019 1.00 97.88 207 LEU A N 1
ATOM 1723 C CA . LEU A 1 207 ? -8.257 9.262 3.170 1.00 97.88 207 LEU A CA 1
ATOM 1724 C C . LEU A 1 207 ? -8.235 7.920 3.926 1.00 97.88 207 LEU A C 1
ATOM 1726 O O . LEU A 1 207 ? -7.924 6.903 3.312 1.00 97.88 207 LEU A O 1
ATOM 1730 N N . PHE A 1 208 ? -8.566 7.863 5.221 1.00 98.12 208 PHE A N 1
ATOM 1731 C CA . PHE A 1 208 ? -8.755 6.583 5.920 1.00 98.12 208 PHE A CA 1
ATOM 1732 C C . PHE A 1 208 ? -10.173 6.024 5.739 1.00 98.12 208 PHE A C 1
ATOM 1734 O O . PHE A 1 208 ? -11.144 6.578 6.260 1.00 98.12 208 PHE A O 1
ATOM 1741 N N . ASP A 1 209 ? -10.272 4.856 5.103 1.00 97.38 209 ASP A N 1
ATOM 1742 C CA . ASP A 1 209 ? -11.504 4.070 4.995 1.00 97.38 209 ASP A CA 1
ATOM 1743 C C . ASP A 1 209 ? -11.571 3.005 6.101 1.00 97.38 209 ASP A C 1
ATOM 1745 O O . ASP A 1 209 ? -10.609 2.267 6.330 1.00 97.38 209 ASP A O 1
ATOM 1749 N N . LEU A 1 210 ? -12.721 2.865 6.774 1.00 97.00 210 LEU A N 1
ATOM 1750 C CA . LEU A 1 210 ? -12.949 1.773 7.730 1.00 97.00 210 LEU A CA 1
ATOM 1751 C C . LEU A 1 210 ? -13.134 0.454 6.968 1.00 97.00 210 LEU A C 1
ATOM 1753 O O . LEU A 1 210 ? -14.204 0.201 6.417 1.00 97.00 210 LEU A O 1
ATOM 1757 N N . VAL A 1 211 ? -12.113 -0.404 6.963 1.00 97.00 211 VAL A N 1
ATOM 1758 C CA . VAL A 1 211 ? -12.140 -1.672 6.212 1.00 97.00 211 VAL A CA 1
ATOM 1759 C C . VAL A 1 211 ? -12.575 -2.872 7.040 1.00 97.00 211 VAL A C 1
ATOM 1761 O O . VAL A 1 211 ? -13.047 -3.857 6.476 1.00 97.00 211 VAL A O 1
ATOM 1764 N N . TYR A 1 212 ? -12.431 -2.811 8.365 1.00 97.19 212 TYR A N 1
ATOM 1765 C CA . TYR A 1 212 ? -12.905 -3.869 9.248 1.00 97.19 212 TYR A CA 1
ATOM 1766 C C . TYR A 1 212 ? -13.235 -3.343 10.642 1.00 97.19 212 TYR A C 1
ATOM 1768 O O . TYR A 1 212 ? -12.466 -2.595 11.245 1.00 97.19 212 TYR A O 1
ATOM 1776 N N . ARG A 1 213 ? -14.363 -3.798 11.188 1.00 94.88 213 ARG A N 1
ATOM 1777 C CA . ARG A 1 213 ? -14.730 -3.608 12.590 1.00 94.88 213 ARG A CA 1
ATOM 1778 C C . ARG A 1 213 ? -15.359 -4.893 13.100 1.00 94.88 213 ARG A C 1
ATOM 1780 O O . ARG A 1 213 ? -16.427 -5.288 12.644 1.00 94.88 213 ARG A O 1
ATOM 1787 N N . GLN A 1 214 ? -14.692 -5.543 14.043 1.00 93.12 214 GLN A N 1
ATOM 1788 C CA . GLN A 1 214 ? -15.170 -6.785 14.630 1.00 93.12 214 GLN A CA 1
ATOM 1789 C C . GLN A 1 214 ? -16.489 -6.548 15.374 1.00 93.12 214 GLN A C 1
ATOM 1791 O O . GLN A 1 214 ? -16.554 -5.739 16.303 1.00 93.12 214 GLN A O 1
ATOM 1796 N N . SER A 1 215 ? -17.528 -7.297 15.005 1.00 87.44 215 SER A N 1
ATOM 1797 C CA . SER A 1 215 ? -18.715 -7.422 15.846 1.00 87.44 215 SER A CA 1
ATOM 1798 C C . SER A 1 215 ? -18.379 -8.319 17.034 1.00 87.44 215 SER A C 1
ATOM 1800 O O . SER A 1 215 ? -17.995 -9.476 16.859 1.00 87.44 215 SER A O 1
ATOM 1802 N N . VAL A 1 216 ? -18.499 -7.780 18.244 1.00 79.25 216 VAL A N 1
ATOM 1803 C CA . VAL A 1 216 ? -18.463 -8.565 19.479 1.00 79.25 216 VAL A CA 1
ATOM 1804 C C . VAL A 1 216 ? -19.897 -8.645 19.965 1.00 79.25 216 VAL A C 1
ATOM 1806 O O . VAL A 1 216 ? -20.390 -7.724 20.616 1.00 79.25 216 VAL A O 1
ATOM 1809 N N . THR A 1 217 ? -20.576 -9.739 19.620 1.00 69.75 217 THR A N 1
ATOM 1810 C CA . THR A 1 217 ? -21.865 -10.071 20.224 1.00 69.75 217 THR A CA 1
ATOM 1811 C C . THR A 1 217 ? -21.667 -10.100 21.740 1.00 69.75 217 THR A C 1
ATOM 1813 O O . THR A 1 217 ? -20.758 -10.802 22.200 1.00 69.75 217 THR A O 1
ATOM 1816 N N . PRO A 1 218 ? -22.468 -9.365 22.536 1.00 61.62 218 PRO A N 1
ATOM 1817 C CA . PRO A 1 218 ? -22.464 -9.545 23.977 1.00 61.62 218 PRO A CA 1
ATOM 1818 C C . PRO A 1 218 ? -22.679 -11.028 24.258 1.00 61.62 218 PRO A C 1
ATOM 1820 O O . PRO A 1 218 ? -23.606 -11.623 23.705 1.00 61.62 218 PRO A O 1
ATOM 1823 N N . ILE A 1 219 ? -21.818 -11.637 25.077 1.00 60.06 219 ILE A N 1
ATOM 1824 C CA . ILE A 1 219 ? -22.073 -12.998 25.545 1.00 60.06 219 ILE A CA 1
ATOM 1825 C C . ILE A 1 219 ? -23.419 -12.925 26.253 1.00 60.06 219 ILE A C 1
ATOM 1827 O O . ILE A 1 219 ? -23.527 -12.287 27.301 1.00 60.06 219 ILE A O 1
ATOM 1831 N N . ALA A 1 220 ? -24.443 -13.540 25.659 1.00 56.09 220 ALA A N 1
ATOM 1832 C CA . ALA A 1 220 ? -25.694 -13.757 26.350 1.00 56.09 220 ALA A CA 1
ATOM 1833 C C . ALA A 1 220 ? -25.332 -14.561 27.597 1.00 56.09 220 ALA A C 1
ATOM 1835 O O . ALA A 1 220 ? -24.918 -15.718 27.492 1.00 56.09 220 ALA A O 1
ATOM 1836 N N . LEU A 1 221 ? -25.409 -13.914 28.764 1.00 56.69 221 LEU A N 1
ATOM 1837 C CA . LEU A 1 221 ? -25.344 -14.607 30.040 1.00 56.69 221 LEU A CA 1
ATOM 1838 C C . LEU A 1 221 ? -26.386 -15.712 29.941 1.00 56.69 221 LEU A C 1
ATOM 1840 O O . LEU A 1 221 ? -27.570 -15.414 29.778 1.00 56.69 221 LEU A O 1
ATOM 1844 N N . TYR A 1 222 ? -25.930 -16.967 29.941 1.00 59.53 222 TYR A N 1
ATOM 1845 C CA . TYR A 1 222 ? -26.825 -18.112 29.868 1.00 59.53 222 TYR A CA 1
ATOM 1846 C C . TYR A 1 222 ? -27.915 -17.902 30.925 1.00 59.53 222 TYR A C 1
ATOM 1848 O O . TYR A 1 222 ? -27.564 -17.789 32.102 1.00 59.53 222 TYR A O 1
ATOM 1856 N N . PRO A 1 223 ? -29.214 -17.910 30.574 1.00 54.78 223 PRO A N 1
ATOM 1857 C CA . PRO A 1 223 ? -30.295 -17.895 31.559 1.00 54.78 223 PRO A CA 1
ATOM 1858 C C . PRO A 1 223 ? -30.415 -19.259 32.276 1.00 54.78 223 PRO A C 1
ATOM 1860 O O . PRO A 1 223 ? -31.497 -19.675 32.682 1.00 54.78 223 PRO A O 1
ATOM 1863 N N . GLY A 1 224 ? -29.297 -19.986 32.402 1.00 52.56 224 GLY A N 1
ATOM 1864 C CA . GLY A 1 224 ? -29.171 -21.196 33.196 1.00 52.56 224 GLY A CA 1
ATOM 1865 C C . GLY A 1 224 ? -29.246 -20.817 34.667 1.00 52.56 224 GLY A C 1
ATOM 1866 O O . GLY A 1 224 ? -28.432 -20.032 35.149 1.00 52.56 224 GLY A O 1
ATOM 1867 N N . GLY A 1 225 ? -30.265 -21.338 35.346 1.00 58.97 225 GLY A N 1
ATOM 1868 C CA . GLY A 1 225 ? -30.635 -20.906 36.688 1.00 58.97 225 GLY A CA 1
ATOM 1869 C C . GLY A 1 225 ? -29.513 -21.037 37.720 1.00 58.97 225 GLY A C 1
ATOM 1870 O O . GLY A 1 225 ? -28.796 -22.033 37.744 1.00 58.97 225 GLY A O 1
ATOM 1871 N N . ASP A 1 226 ? -29.427 -20.012 38.571 1.00 56.22 226 ASP A N 1
ATOM 1872 C CA . ASP A 1 226 ? -28.770 -19.948 39.885 1.00 56.22 226 ASP A CA 1
ATOM 1873 C C . ASP A 1 226 ? -27.658 -20.985 40.163 1.00 56.22 226 ASP A C 1
ATOM 1875 O O . ASP A 1 226 ? -27.771 -21.866 41.023 1.00 56.22 226 ASP A O 1
ATOM 1879 N N . LEU A 1 227 ? -26.542 -20.861 39.433 1.00 60.47 227 LEU A N 1
ATOM 1880 C CA . LEU A 1 227 ? -25.317 -21.623 39.683 1.00 60.47 227 LEU A CA 1
ATOM 1881 C C . LEU A 1 227 ? -24.625 -21.135 40.968 1.00 60.47 227 LEU A C 1
ATOM 1883 O O . LEU A 1 227 ? -23.644 -20.391 40.940 1.00 60.47 227 LEU A O 1
ATOM 1887 N N . SER A 1 228 ? -25.131 -21.591 42.112 1.00 70.75 228 SER A N 1
ATOM 1888 C CA . SER A 1 228 ? -24.560 -21.307 43.430 1.00 70.75 228 SER A CA 1
ATOM 1889 C C . SER A 1 228 ? -23.444 -22.295 43.804 1.00 70.75 228 SER A C 1
ATOM 1891 O O . SER A 1 228 ? -23.666 -23.488 44.022 1.00 70.75 228 SER A O 1
ATOM 1893 N N . ILE A 1 229 ? -22.214 -21.791 43.953 1.00 59.25 229 ILE A N 1
ATOM 1894 C CA . ILE A 1 229 ? -21.090 -22.575 44.488 1.00 59.25 229 ILE A CA 1
ATOM 1895 C C . ILE A 1 229 ? -21.196 -22.618 46.018 1.00 59.25 229 ILE A C 1
ATOM 1897 O O . ILE A 1 229 ? -20.894 -21.644 46.706 1.00 59.25 229 ILE A O 1
ATOM 1901 N N . ARG A 1 230 ? -21.581 -23.773 46.573 1.00 61.84 230 ARG A N 1
ATOM 1902 C CA . ARG A 1 230 ? -21.536 -24.037 48.021 1.00 61.84 230 ARG A CA 1
ATOM 1903 C C . ARG A 1 230 ? -20.262 -24.787 48.405 1.00 61.84 230 ARG A C 1
ATOM 1905 O O . ARG A 1 230 ? -20.229 -26.013 48.422 1.00 61.84 230 ARG A O 1
ATOM 1912 N N . GLY A 1 231 ? -19.218 -24.034 48.745 1.00 69.12 231 GLY A N 1
ATOM 1913 C CA . GLY A 1 231 ? -18.001 -24.574 49.355 1.00 69.12 231 GLY A CA 1
ATOM 1914 C C . GLY A 1 231 ? -18.147 -24.797 50.865 1.00 69.12 231 GLY A C 1
ATOM 1915 O O . GLY A 1 231 ? -18.828 -24.037 51.554 1.00 69.12 231 GLY A O 1
ATOM 1916 N N . ARG A 1 232 ? -17.452 -25.807 51.401 1.00 65.00 232 ARG A N 1
ATOM 1917 C CA . ARG A 1 232 ? -17.227 -25.987 52.845 1.00 65.00 232 ARG A CA 1
ATOM 1918 C C . ARG A 1 232 ? -15.727 -25.865 53.105 1.00 65.00 232 ARG A C 1
ATOM 1920 O O . ARG A 1 232 ? -14.935 -26.464 52.386 1.00 65.00 232 ARG A O 1
ATOM 1927 N N . CYS A 1 233 ? -15.328 -25.077 54.100 1.00 58.91 233 CYS A N 1
ATOM 1928 C CA . CYS A 1 233 ? -13.915 -24.928 54.442 1.00 58.91 233 CYS A CA 1
ATOM 1929 C C . CYS A 1 233 ? -13.402 -26.237 55.064 1.00 58.91 233 CYS A C 1
ATOM 1931 O O . CYS A 1 233 ? -13.954 -26.680 56.068 1.00 58.91 233 CYS A O 1
ATOM 1933 N N . ILE A 1 234 ? -12.385 -26.857 54.456 1.00 68.56 234 ILE A N 1
ATOM 1934 C CA . ILE A 1 234 ? -11.838 -28.155 54.896 1.00 68.56 234 ILE A CA 1
ATOM 1935 C C . ILE A 1 234 ? -10.826 -27.981 56.045 1.00 68.56 234 ILE A C 1
ATOM 1937 O O . ILE A 1 234 ? -10.617 -28.907 56.819 1.00 68.56 234 ILE A O 1
ATOM 1941 N N . PHE A 1 235 ? -10.258 -26.780 56.217 1.00 62.81 235 PHE A N 1
ATOM 1942 C CA . PHE A 1 235 ? -9.258 -26.503 57.249 1.00 62.81 235 PHE A CA 1
ATOM 1943 C C . PHE A 1 235 ? -9.564 -25.221 58.029 1.00 62.81 235 PHE A C 1
ATOM 1945 O O . PHE A 1 235 ? -9.337 -24.106 57.556 1.00 62.81 235 PHE A O 1
ATOM 1952 N N . LYS A 1 236 ? -10.003 -25.398 59.275 1.00 54.78 236 LYS A N 1
ATOM 1953 C CA . LYS A 1 236 ? -9.729 -24.465 60.370 1.00 54.78 236 LYS A CA 1
ATOM 1954 C C . LYS A 1 236 ? -9.161 -25.248 61.549 1.00 54.78 236 LYS A C 1
ATOM 1956 O O . LYS A 1 236 ? -9.467 -26.421 61.715 1.00 54.78 236 LYS A O 1
ATOM 1961 N N . ASP A 1 237 ? -8.344 -24.548 62.330 1.00 51.81 237 ASP A N 1
ATOM 1962 C CA . ASP A 1 237 ? -7.826 -24.954 63.638 1.00 51.81 237 ASP A CA 1
ATOM 1963 C C . ASP A 1 237 ? -6.775 -26.077 63.662 1.00 51.81 237 ASP A C 1
ATOM 1965 O O . ASP A 1 237 ? -6.991 -27.148 64.219 1.00 51.81 237 ASP A O 1
ATOM 1969 N N . GLN A 1 238 ? -5.560 -25.762 63.181 1.00 46.31 238 GLN A N 1
ATOM 1970 C CA . GLN A 1 238 ? -4.334 -26.377 63.726 1.00 46.31 238 GLN A CA 1
ATOM 1971 C C . GLN A 1 238 ? -3.049 -25.513 63.652 1.00 46.31 238 GLN A C 1
ATOM 1973 O O . GLN A 1 238 ? -1.950 -26.034 63.533 1.00 46.31 238 GLN A O 1
ATOM 1978 N N . TYR A 1 239 ? -3.156 -24.181 63.795 1.00 44.50 239 TYR A N 1
ATOM 1979 C CA . TYR A 1 239 ? -1.986 -23.294 64.003 1.00 44.50 239 TYR A CA 1
ATOM 1980 C C . TYR A 1 239 ? -2.195 -22.246 65.114 1.00 44.50 239 TYR A C 1
ATOM 1982 O O . TYR A 1 239 ? -1.922 -21.056 6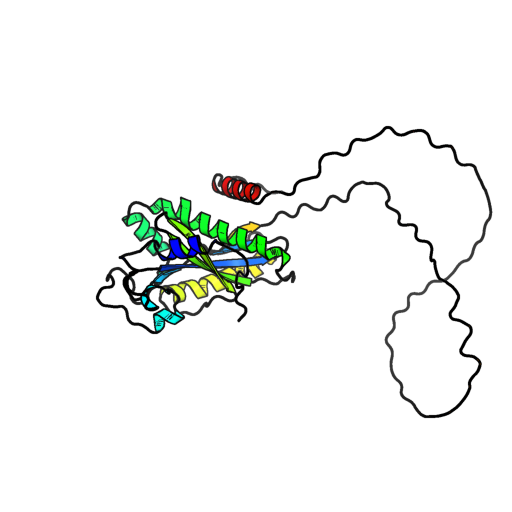4.968 1.00 44.50 239 TYR A O 1
ATOM 1990 N N . LYS A 1 240 ? -2.646 -22.715 66.282 1.00 47.44 240 LYS A N 1
ATOM 1991 C CA . LYS A 1 240 ? -2.499 -22.015 67.569 1.00 47.44 240 LYS A CA 1
ATOM 1992 C C . LYS A 1 240 ? -2.171 -23.021 68.671 1.00 47.44 240 LYS A C 1
ATOM 1994 O O . LYS A 1 240 ? -3.048 -23.337 69.459 1.00 47.44 240 LYS A O 1
ATOM 1999 N N . LEU A 1 241 ? -0.931 -23.526 68.699 1.00 46.12 241 LEU A N 1
ATOM 2000 C CA . LEU A 1 2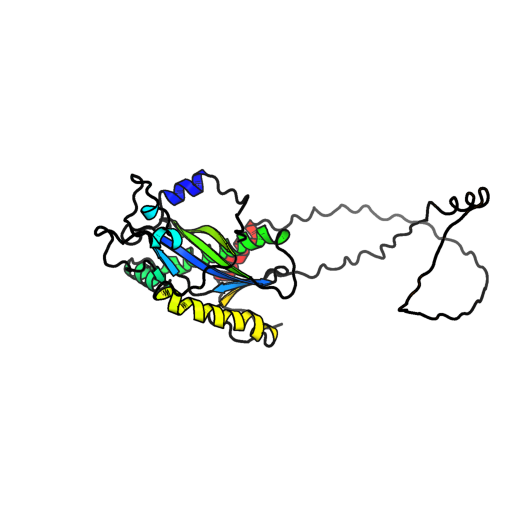41 ? -0.325 -24.208 69.861 1.00 46.12 241 LEU A CA 1
ATOM 2001 C C . LEU A 1 241 ? 1.171 -24.539 69.632 1.00 46.12 241 LEU A C 1
ATOM 2003 O O . LEU A 1 241 ? 1.586 -25.675 69.797 1.00 46.12 241 LEU A O 1
ATOM 2007 N N . GLN A 1 242 ? 1.996 -23.555 69.239 1.00 41.16 242 GLN A N 1
ATOM 2008 C CA . GLN A 1 242 ? 3.471 -23.640 69.354 1.00 41.16 242 GLN A CA 1
ATOM 2009 C C . GLN A 1 242 ? 4.152 -22.270 69.144 1.00 41.16 242 GLN A C 1
ATOM 2011 O O . GLN A 1 242 ? 4.843 -22.021 68.160 1.00 41.16 242 GLN A O 1
ATOM 2016 N N . LYS A 1 243 ? 3.925 -21.335 70.078 1.00 38.53 243 LYS A N 1
ATOM 2017 C CA . LYS A 1 243 ? 4.814 -20.168 70.287 1.00 38.53 243 LYS A CA 1
ATOM 2018 C C . LYS A 1 243 ? 4.730 -19.572 71.703 1.00 38.53 243 LYS A C 1
ATOM 2020 O O . LYS A 1 243 ? 4.932 -18.382 71.902 1.00 38.53 243 LYS A O 1
ATOM 2025 N N . VAL A 1 244 ? 4.438 -20.431 72.683 1.00 46.12 244 VAL A N 1
ATOM 2026 C CA . VAL A 1 244 ? 4.496 -20.139 74.127 1.00 46.12 244 VAL A CA 1
ATOM 2027 C C . VAL A 1 244 ? 5.280 -21.271 74.798 1.00 46.12 244 VAL A C 1
ATOM 2029 O O . VAL A 1 244 ? 4.698 -22.108 75.472 1.00 46.12 244 VAL A O 1
ATOM 2032 N N . ALA A 1 245 ? 6.578 -21.353 74.486 1.00 42.56 245 ALA A N 1
ATOM 2033 C CA . ALA A 1 245 ? 7.612 -22.139 75.179 1.00 42.56 245 ALA A CA 1
ATOM 2034 C C . ALA A 1 245 ? 8.925 -22.051 74.378 1.00 42.56 245 ALA A C 1
ATOM 2036 O O . ALA A 1 245 ? 9.212 -22.934 73.578 1.00 42.56 245 ALA A O 1
ATOM 2037 N N . LEU A 1 246 ? 9.646 -20.935 74.537 1.00 37.19 246 LEU A N 1
ATOM 2038 C CA . LEU A 1 246 ? 11.085 -20.703 74.292 1.00 37.19 246 LEU A CA 1
ATOM 2039 C C . LEU A 1 246 ? 11.260 -19.176 74.286 1.00 37.19 246 LEU A C 1
ATOM 2041 O O . LEU A 1 246 ? 10.891 -18.503 73.324 1.00 37.19 246 LEU A O 1
ATOM 2045 N N . GLY A 1 247 ? 11.672 -18.628 75.429 1.00 31.39 247 GLY A N 1
ATOM 2046 C CA . GLY A 1 247 ? 11.802 -17.183 75.637 1.00 31.39 247 GLY A CA 1
ATOM 2047 C C . GLY A 1 247 ? 13.178 -16.641 75.249 1.00 31.39 247 GLY A C 1
ATOM 2048 O O . GLY A 1 247 ? 14.078 -17.432 75.007 1.00 31.39 247 GLY A O 1
ATOM 2049 N N . ASN A 1 248 ? 13.283 -15.305 75.280 1.00 31.02 248 ASN A N 1
ATOM 2050 C CA . ASN A 1 248 ? 14.479 -14.454 75.441 1.00 31.02 248 ASN A CA 1
ATOM 2051 C C . ASN A 1 248 ? 15.695 -14.709 74.494 1.00 31.02 248 ASN A C 1
ATOM 2053 O O . ASN A 1 248 ? 16.077 -15.827 74.203 1.00 31.02 248 ASN A O 1
ATOM 2057 N N . GLU A 1 249 ? 16.411 -13.706 73.971 1.00 31.17 249 GLU A N 1
ATOM 2058 C CA . GLU A 1 249 ? 16.579 -12.334 74.460 1.00 31.17 249 GLU A CA 1
ATOM 2059 C C . GLU A 1 249 ? 17.212 -11.397 73.406 1.00 31.17 249 GLU A C 1
ATOM 2061 O O . GLU A 1 249 ? 18.080 -11.825 72.652 1.00 31.17 249 GLU A O 1
ATOM 2066 N N . SER A 1 250 ? 16.904 -10.089 73.472 1.00 29.16 250 SER A N 1
ATOM 2067 C CA . SER A 1 250 ? 17.701 -8.955 72.929 1.00 29.16 250 SER A CA 1
ATOM 2068 C C . SER A 1 250 ? 17.908 -8.880 71.386 1.00 29.16 250 SER A C 1
ATOM 2070 O O . SER A 1 250 ? 18.370 -9.811 70.747 1.00 29.16 250 SER A O 1
ATOM 2072 N N . LYS A 1 251 ? 17.646 -7.776 70.667 1.00 31.89 251 LYS A N 1
ATOM 2073 C CA . LYS A 1 251 ? 18.118 -6.382 70.834 1.00 31.89 251 LYS A CA 1
ATOM 2074 C C . LYS A 1 251 ? 17.282 -5.411 69.960 1.00 31.89 251 LYS A C 1
ATOM 2076 O O . LYS A 1 251 ? 16.831 -5.822 68.903 1.00 31.89 251 LYS A O 1
ATOM 2081 N N . ARG A 1 252 ? 17.178 -4.140 70.405 1.00 28.53 252 ARG A N 1
ATOM 2082 C CA . ARG A 1 252 ? 17.183 -2.828 69.672 1.00 28.53 252 ARG A CA 1
ATOM 2083 C C . ARG A 1 252 ? 16.621 -2.742 68.224 1.00 28.53 252 ARG A C 1
ATOM 2085 O O . ARG A 1 252 ? 16.959 -3.564 67.395 1.00 28.53 252 ARG A O 1
ATOM 2092 N N . SER A 1 253 ? 15.971 -1.667 67.755 1.00 27.97 253 SER A N 1
ATOM 2093 C CA . SER A 1 253 ? 15.377 -0.450 68.352 1.00 27.97 253 SER A CA 1
ATOM 2094 C C . SER A 1 253 ? 14.649 0.338 67.235 1.00 27.97 253 SER A C 1
ATOM 2096 O O . SER A 1 253 ? 15.222 0.480 66.164 1.00 27.97 253 SER A O 1
ATOM 2098 N N . THR A 1 254 ? 13.441 0.863 67.498 1.00 27.14 254 THR A N 1
ATOM 2099 C CA . THR A 1 254 ? 12.834 2.114 66.937 1.00 27.14 254 THR A CA 1
ATOM 2100 C C . THR A 1 254 ? 13.251 2.596 65.526 1.00 27.14 254 THR A C 1
ATOM 2102 O O . THR A 1 254 ? 14.360 3.096 65.362 1.00 27.14 254 THR A O 1
ATOM 2105 N N . SER A 1 255 ? 12.371 2.611 64.516 1.00 29.55 255 SER A N 1
ATOM 2106 C CA . SER A 1 255 ? 11.374 3.688 64.273 1.00 29.55 255 SER A CA 1
ATOM 2107 C C . SER A 1 255 ? 10.295 3.202 63.255 1.00 29.55 255 SER A C 1
ATOM 2109 O O . SER A 1 255 ? 10.620 2.422 62.367 1.00 29.55 255 SER A O 1
ATOM 2111 N N . GLN A 1 256 ? 8.966 3.408 63.374 1.00 29.62 256 GLN A N 1
ATOM 2112 C CA . GLN A 1 256 ? 8.153 4.653 63.401 1.00 29.62 256 GLN A CA 1
ATOM 2113 C C . GLN A 1 256 ? 8.485 5.604 62.227 1.00 29.62 256 GLN A C 1
ATOM 2115 O O . GLN A 1 256 ? 9.632 5.991 62.093 1.00 29.62 256 GLN A O 1
ATOM 2120 N N . PHE A 1 257 ? 7.601 6.065 61.332 1.00 27.50 257 PHE A N 1
ATOM 2121 C CA . PHE A 1 257 ? 6.126 6.118 61.200 1.00 27.50 257 PHE A CA 1
ATOM 2122 C C . PHE A 1 257 ? 5.758 6.086 59.674 1.00 27.50 257 PHE A C 1
ATOM 2124 O O . PHE A 1 257 ? 6.653 5.848 58.873 1.00 27.50 257 PHE A O 1
ATOM 2131 N N . TRP A 1 258 ? 4.543 6.288 59.121 1.00 26.66 258 TRP A N 1
ATOM 2132 C CA . TRP A 1 258 ? 3.189 6.694 59.584 1.00 26.66 258 TRP A CA 1
ATOM 2133 C C . TRP A 1 258 ? 2.101 5.882 58.818 1.00 26.66 258 TRP A C 1
ATOM 2135 O O . TRP A 1 258 ? 2.403 4.968 58.058 1.00 26.66 258 TRP A O 1
ATOM 2145 N N . HIS A 1 259 ? 0.820 6.213 59.014 1.00 27.97 259 HIS A N 1
ATOM 2146 C CA . HIS A 1 259 ? -0.361 5.593 58.384 1.00 27.97 259 HIS A CA 1
ATOM 2147 C C . HIS A 1 259 ? -0.873 6.333 57.130 1.00 27.97 259 HIS A C 1
ATOM 2149 O O . HIS A 1 259 ? -0.743 7.553 57.045 1.00 27.97 259 HIS A O 1
ATOM 2155 N N . ARG A 1 260 ? -1.720 5.664 56.323 1.00 26.69 260 ARG A N 1
ATOM 2156 C CA . ARG A 1 260 ? -3.058 6.227 56.032 1.00 26.69 260 ARG A CA 1
ATOM 2157 C C . ARG A 1 260 ? -4.148 5.152 55.927 1.00 26.69 260 ARG A C 1
ATOM 2159 O O . ARG A 1 260 ? -3.914 4.039 55.472 1.00 26.69 260 ARG A O 1
ATOM 2166 N N . SER A 1 261 ? -5.322 5.502 56.437 1.00 27.19 261 SER A N 1
ATOM 2167 C CA . SER A 1 261 ? -6.436 4.609 56.770 1.00 27.19 261 SER A CA 1
ATOM 2168 C C . SER A 1 261 ? -7.453 4.444 55.639 1.00 27.19 261 SER A C 1
ATOM 2170 O O . SER A 1 261 ? -7.606 5.344 54.819 1.00 27.19 261 SER A O 1
ATOM 2172 N N . ASN A 1 262 ? -8.303 3.418 55.743 1.00 26.78 262 ASN A N 1
ATOM 2173 C CA . ASN A 1 262 ? -9.734 3.618 55.505 1.00 26.78 262 ASN A CA 1
ATOM 2174 C C . ASN A 1 262 ? -10.569 2.782 56.487 1.00 26.78 262 ASN A C 1
ATOM 2176 O O . ASN A 1 262 ? -10.399 1.570 56.590 1.00 26.78 262 ASN A O 1
ATOM 2180 N N . LYS A 1 263 ? -11.442 3.451 57.250 1.00 28.55 263 LYS A N 1
ATOM 2181 C CA . LYS A 1 263 ? -12.395 2.819 58.173 1.00 28.55 263 LYS A CA 1
ATOM 2182 C C . LYS A 1 263 ? -13.728 2.651 57.449 1.00 28.55 263 LYS A C 1
ATOM 2184 O O . LYS A 1 263 ? -14.238 3.635 56.926 1.00 28.55 263 LYS A O 1
ATOM 2189 N N . PHE A 1 264 ? -14.336 1.472 57.535 1.00 26.58 264 PHE A N 1
ATOM 2190 C CA . PHE A 1 264 ? -15.792 1.350 57.451 1.00 26.58 264 PHE A CA 1
ATOM 2191 C C . PHE A 1 264 ? -16.326 0.949 58.825 1.00 26.58 264 PHE A C 1
ATOM 2193 O O . PHE A 1 264 ? -15.772 0.073 59.488 1.00 26.58 264 PHE A O 1
ATOM 2200 N N . VAL A 1 265 ? -17.360 1.656 59.274 1.00 28.47 265 VAL A N 1
ATOM 2201 C CA . VAL A 1 265 ? -17.987 1.474 60.585 1.00 28.47 265 VAL A CA 1
ATOM 2202 C C . VAL A 1 265 ? -19.250 0.646 60.404 1.00 28.47 265 VAL A C 1
ATOM 2204 O O . VAL A 1 265 ? -20.111 1.013 59.612 1.00 28.47 265 VAL A O 1
ATOM 2207 N N . THR A 1 266 ? -19.390 -0.423 61.186 1.00 29.45 266 THR A N 1
ATOM 2208 C CA . THR A 1 266 ? -20.666 -1.126 61.363 1.00 29.45 266 THR A CA 1
ATOM 2209 C C . THR A 1 266 ? -20.916 -1.380 62.846 1.00 29.45 266 THR A C 1
ATOM 2211 O O . THR A 1 266 ? -20.437 -2.363 63.415 1.00 29.45 266 THR A O 1
ATOM 2214 N N . SER A 1 267 ? -21.713 -0.517 63.473 1.00 28.97 267 SER A N 1
ATOM 2215 C CA . SER A 1 267 ? -22.687 -0.997 64.455 1.00 28.97 267 SER A CA 1
ATOM 2216 C C . SER A 1 267 ? -23.740 -1.833 63.698 1.00 28.97 267 SER A C 1
ATOM 2218 O O . SER A 1 267 ? -23.998 -1.598 62.524 1.00 28.97 267 SER A O 1
ATOM 2220 N N . GLY A 1 268 ? -24.366 -2.863 64.256 1.00 26.06 268 GLY A N 1
ATOM 2221 C CA . GLY A 1 268 ? -24.346 -3.313 65.640 1.00 26.06 268 GLY A CA 1
ATOM 2222 C C . GLY A 1 268 ? -25.775 -3.532 66.122 1.00 26.06 268 GLY A C 1
ATOM 2223 O O . GLY A 1 268 ? -26.358 -2.634 66.714 1.00 26.06 268 GLY A O 1
ATOM 2224 N N . SER A 1 269 ? -26.336 -4.721 65.889 1.00 28.31 269 SER A N 1
ATOM 2225 C CA . SER A 1 269 ? -27.504 -5.201 66.636 1.00 28.31 269 SER A CA 1
ATOM 2226 C C . SER A 1 269 ? -27.611 -6.723 66.563 1.00 28.31 269 SER A C 1
ATOM 2228 O O . SER A 1 269 ? -27.584 -7.312 65.484 1.00 28.31 269 SER A O 1
ATOM 2230 N N . LYS A 1 270 ? -27.726 -7.366 67.728 1.00 28.02 270 LYS A N 1
ATOM 2231 C CA . LYS A 1 270 ? -28.081 -8.784 67.856 1.00 28.02 270 LYS A CA 1
ATOM 2232 C C . LYS A 1 270 ? -29.600 -8.886 67.960 1.00 28.02 270 LYS A C 1
ATOM 2234 O O . LYS A 1 270 ? -30.174 -8.208 68.807 1.00 28.02 270 LYS A O 1
ATOM 2239 N N . ARG A 1 271 ? -30.225 -9.838 67.264 1.00 30.00 271 ARG A N 1
ATOM 2240 C CA . ARG A 1 271 ? -31.451 -10.487 67.762 1.00 30.00 271 ARG A CA 1
ATOM 2241 C C . ARG A 1 271 ? -31.511 -11.942 67.308 1.00 30.00 271 ARG A C 1
ATOM 2243 O O . ARG A 1 271 ? -31.434 -12.240 66.124 1.00 30.00 271 ARG A O 1
ATOM 2250 N N . SER A 1 272 ? -31.606 -12.826 68.295 1.00 26.59 272 SER A N 1
ATOM 2251 C CA . SER A 1 272 ? -31.931 -14.242 68.130 1.00 26.59 272 SER A CA 1
ATOM 2252 C C . SER A 1 272 ? -33.448 -14.391 68.057 1.00 26.59 272 SER A C 1
ATOM 2254 O O . SER A 1 272 ? -34.143 -13.688 68.792 1.00 26.59 272 SER A O 1
ATOM 2256 N N . LEU A 1 273 ? -33.947 -15.316 67.236 1.00 30.56 273 LEU A N 1
ATOM 2257 C CA . LEU A 1 273 ? -35.231 -15.982 67.460 1.00 30.56 273 LEU A CA 1
ATOM 2258 C C . LEU A 1 273 ? -35.280 -17.317 66.704 1.00 30.56 273 LEU A C 1
ATOM 2260 O O . LEU A 1 273 ? -34.500 -17.569 65.786 1.00 30.56 273 LEU A O 1
ATOM 2264 N N . THR A 1 274 ? -36.125 -18.215 67.195 1.00 28.66 274 THR A N 1
ATOM 2265 C CA . THR A 1 274 ? -35.926 -19.667 67.121 1.00 28.66 274 THR A CA 1
ATOM 2266 C C . THR A 1 274 ? -36.854 -20.391 66.147 1.00 28.66 274 THR A C 1
ATOM 2268 O O . THR A 1 274 ? -37.988 -19.981 65.936 1.00 28.66 274 THR A O 1
ATOM 2271 N N . SER A 1 275 ? -36.365 -21.544 65.677 1.00 28.70 275 SER A N 1
ATOM 2272 C CA . SER A 1 275 ? -37.119 -22.767 65.345 1.00 28.70 275 SER A CA 1
ATOM 2273 C C . SER A 1 275 ? -38.391 -22.692 64.475 1.00 28.70 275 SER A C 1
ATOM 2275 O O . SER A 1 275 ? -39.482 -22.358 64.938 1.00 28.70 275 SER A O 1
ATOM 2277 N N . ARG A 1 276 ? -38.314 -23.343 63.302 1.00 28.73 276 ARG A N 1
ATOM 2278 C CA . ARG A 1 276 ? -39.183 -24.505 63.017 1.00 28.73 276 ARG A CA 1
ATOM 2279 C C . ARG A 1 276 ? -38.669 -25.367 61.858 1.00 28.73 276 ARG A C 1
ATOM 2281 O O . ARG A 1 276 ? -38.401 -24.871 60.772 1.00 28.73 276 ARG A O 1
ATOM 2288 N N . LEU A 1 277 ? -38.570 -26.673 62.104 1.00 27.95 277 LEU A N 1
ATOM 2289 C CA . LEU A 1 277 ? -38.429 -27.701 61.071 1.00 27.95 277 LEU A CA 1
ATOM 2290 C C . LEU A 1 277 ? -39.784 -27.892 60.380 1.00 27.95 277 LEU A C 1
ATOM 2292 O O . LEU A 1 277 ? -40.772 -28.128 61.070 1.00 27.95 277 LEU A O 1
ATOM 2296 N N . THR A 1 278 ? -39.832 -27.860 59.047 1.00 32.31 278 THR A N 1
ATOM 2297 C CA . THR A 1 278 ? -40.931 -28.464 58.271 1.00 32.31 278 THR A CA 1
ATOM 2298 C C . THR A 1 278 ? -40.401 -29.167 57.021 1.00 32.31 278 THR A C 1
ATOM 2300 O O . THR A 1 278 ? -39.395 -28.781 56.436 1.00 32.31 278 THR A O 1
ATOM 2303 N N . GLN A 1 279 ? -41.062 -30.277 56.713 1.00 30.30 279 GLN A N 1
ATOM 2304 C CA . GLN A 1 279 ? -40.659 -31.399 55.866 1.00 30.30 279 GLN A CA 1
ATOM 2305 C C . GLN A 1 279 ? -40.393 -31.063 54.386 1.00 30.30 279 GLN A C 1
ATOM 2307 O O . GLN A 1 279 ? -41.031 -30.197 53.795 1.00 30.30 279 GLN A O 1
ATOM 2312 N N . SER A 1 280 ? -39.505 -31.845 53.764 1.00 32.34 280 SER A N 1
ATOM 2313 C CA . SER A 1 280 ? -39.275 -31.866 52.312 1.00 32.34 280 SER A CA 1
ATOM 2314 C C . SER A 1 280 ? -40.286 -32.770 51.582 1.00 32.34 280 SER A C 1
ATOM 2316 O O . SER A 1 280 ? -40.490 -33.905 52.020 1.00 32.34 280 SER A O 1
ATOM 2318 N N . PRO A 1 281 ? -40.839 -32.355 50.427 1.00 33.66 281 PRO A N 1
ATOM 2319 C CA . PRO A 1 281 ? -41.477 -33.263 49.471 1.00 33.66 281 PRO A CA 1
ATOM 2320 C C . PRO A 1 281 ? -40.454 -33.976 48.568 1.00 33.66 281 PRO A C 1
ATOM 2322 O O . PRO A 1 281 ? -39.317 -33.530 48.408 1.00 33.66 281 PRO A O 1
ATOM 2325 N N . ARG A 1 282 ? -40.863 -35.108 47.983 1.00 29.50 282 ARG A N 1
ATOM 2326 C CA . ARG A 1 282 ? -39.998 -36.022 47.214 1.00 29.50 282 ARG A CA 1
ATOM 2327 C C . ARG A 1 282 ? -39.762 -35.573 45.768 1.00 29.50 282 ARG A C 1
ATOM 2329 O O . ARG A 1 282 ? -40.610 -34.938 45.150 1.00 29.50 282 ARG A O 1
ATOM 2336 N N . LEU A 1 283 ? -38.627 -36.016 45.226 1.00 32.19 283 LEU A N 1
ATOM 2337 C CA . LEU A 1 283 ? -38.296 -35.988 43.800 1.00 32.19 283 LEU A CA 1
ATOM 2338 C C . LEU A 1 283 ? -39.327 -36.778 42.973 1.00 32.19 283 LEU A C 1
ATOM 2340 O O . LEU A 1 283 ? -39.743 -37.864 43.375 1.00 32.19 283 LEU A O 1
ATOM 2344 N N . THR A 1 284 ? -39.664 -36.266 41.790 1.00 32.44 284 THR A N 1
ATOM 2345 C CA . THR A 1 284 ? -40.328 -37.013 40.708 1.00 32.44 284 THR A CA 1
ATOM 2346 C C . THR A 1 284 ? -39.528 -36.843 39.413 1.00 32.44 284 THR A C 1
ATOM 2348 O O . THR A 1 284 ? -38.777 -35.879 39.262 1.00 32.44 284 THR A O 1
ATOM 2351 N N . HIS A 1 285 ? -39.600 -37.841 38.531 1.00 33.69 285 HIS A N 1
ATOM 2352 C CA . HIS A 1 285 ? -38.659 -38.029 37.424 1.00 33.69 285 HIS A CA 1
ATOM 2353 C C . HIS A 1 285 ? -38.737 -36.936 36.345 1.00 33.69 285 HIS A C 1
ATOM 2355 O O . HIS A 1 285 ? -39.817 -36.591 35.872 1.00 33.69 285 HIS A O 1
ATOM 2361 N N . SER A 1 286 ? -37.574 -36.474 35.883 1.00 31.14 286 SER A N 1
ATOM 2362 C CA . SER A 1 286 ? -37.416 -35.685 34.655 1.00 31.14 286 SER A CA 1
ATOM 2363 C C . SER A 1 286 ? -36.964 -36.581 33.490 1.00 31.14 286 SER A C 1
ATOM 2365 O O . SER A 1 286 ? -36.087 -37.420 33.709 1.00 31.14 286 SER A O 1
ATOM 2367 N N . PRO A 1 287 ? -37.503 -36.413 32.267 1.00 33.75 287 PRO A N 1
ATOM 2368 C CA . PRO A 1 287 ? -37.138 -37.239 31.120 1.00 33.75 287 PRO A CA 1
ATOM 2369 C C . PRO A 1 287 ? -35.750 -36.894 30.563 1.00 33.75 287 PRO A C 1
ATOM 2371 O O . PRO A 1 287 ? -35.270 -35.762 30.658 1.00 33.75 287 PRO A O 1
ATOM 2374 N N . GLU A 1 288 ? -35.133 -37.900 29.955 1.00 35.09 288 GLU A N 1
ATOM 2375 C CA . GLU A 1 288 ? -33.799 -37.870 29.363 1.00 35.09 288 GLU A CA 1
ATOM 2376 C C . GLU A 1 288 ? -33.720 -36.859 28.202 1.00 35.09 288 GLU A C 1
ATOM 2378 O O . GLU A 1 288 ? -34.500 -36.916 27.251 1.00 35.09 288 GLU A O 1
ATOM 2383 N N . ARG A 1 289 ? -32.789 -35.897 28.283 1.00 33.78 289 ARG A N 1
ATOM 2384 C CA . ARG A 1 289 ? -32.544 -34.911 27.217 1.00 33.78 289 ARG A CA 1
ATOM 2385 C C . ARG A 1 289 ? -31.271 -35.259 26.457 1.00 33.78 289 ARG A C 1
ATOM 2387 O O . ARG A 1 289 ? -30.171 -35.103 26.981 1.00 33.78 289 ARG A O 1
ATOM 2394 N N . THR A 1 290 ? -31.432 -35.643 25.196 1.00 36.66 290 THR A N 1
ATOM 2395 C CA . THR A 1 290 ? -30.344 -35.734 24.217 1.00 36.66 290 THR A CA 1
ATOM 2396 C C . THR A 1 290 ? -29.627 -34.389 24.077 1.00 36.66 290 THR A C 1
ATOM 2398 O O . THR A 1 290 ? -30.274 -33.357 23.875 1.00 36.66 290 THR A O 1
ATOM 2401 N N . LEU A 1 291 ? -28.296 -34.394 24.164 1.00 35.44 291 LEU A N 1
ATOM 2402 C CA . LEU A 1 291 ? -27.473 -33.197 23.974 1.00 35.44 291 LEU A CA 1
ATOM 2403 C C . LEU A 1 291 ? -27.552 -32.709 22.511 1.00 35.44 291 LEU A C 1
ATOM 2405 O O . LEU A 1 291 ? -27.446 -33.535 21.602 1.00 35.44 291 LEU A O 1
ATOM 2409 N N . PRO A 1 292 ? -27.700 -31.395 22.254 1.00 38.59 292 PRO A N 1
ATOM 2410 C CA . PRO A 1 292 ? -27.568 -30.847 20.907 1.00 38.59 292 PRO A CA 1
ATOM 2411 C C . PRO A 1 292 ? -26.103 -30.920 20.431 1.00 38.59 292 PRO A C 1
ATOM 2413 O O . PRO A 1 292 ? -25.189 -30.962 21.262 1.00 38.59 292 PRO A O 1
ATOM 2416 N N . PRO A 1 293 ? -25.852 -30.925 19.108 1.00 41.22 293 PRO A N 1
ATOM 2417 C CA . PRO A 1 293 ? -24.506 -31.058 18.563 1.00 41.22 293 PRO A CA 1
ATOM 2418 C C . PRO A 1 293 ? -23.591 -29.904 18.986 1.00 41.22 293 PRO A C 1
ATOM 2420 O O . PRO A 1 293 ? -24.014 -28.756 19.136 1.00 41.22 293 PRO A O 1
ATOM 2423 N N . ILE A 1 294 ? -22.310 -30.233 19.160 1.00 42.41 294 ILE A N 1
ATOM 2424 C CA . ILE A 1 294 ? -21.255 -29.302 19.567 1.00 42.41 294 ILE A CA 1
ATOM 2425 C C . ILE A 1 294 ? -21.175 -28.151 18.557 1.00 42.41 294 ILE A C 1
ATOM 2427 O O . ILE A 1 294 ? -20.953 -28.378 17.370 1.00 42.41 294 ILE A O 1
ATOM 2431 N N . TYR A 1 295 ? -21.313 -26.914 19.042 1.00 37.66 295 TYR A N 1
ATOM 2432 C CA . TYR A 1 295 ? -21.165 -25.707 18.229 1.00 37.66 295 TYR A CA 1
ATOM 2433 C C . TYR A 1 295 ? -19.747 -25.619 17.645 1.00 37.66 295 TYR A C 1
ATOM 2435 O O . TYR A 1 295 ? -18.785 -25.261 18.333 1.00 37.66 295 TYR A O 1
ATOM 2443 N N . THR A 1 296 ? -19.619 -25.933 16.359 1.00 40.16 296 THR A N 1
ATOM 2444 C CA . THR A 1 296 ? -18.418 -25.668 15.570 1.00 40.16 296 THR A CA 1
ATOM 2445 C C . THR A 1 296 ? -18.294 -24.165 15.345 1.00 40.16 296 THR A C 1
ATOM 2447 O O . THR A 1 296 ? -19.193 -23.535 14.789 1.00 40.16 296 THR A O 1
ATOM 2450 N N . ARG A 1 297 ? -17.181 -23.581 15.803 1.00 36.44 297 ARG A N 1
ATOM 2451 C CA . ARG A 1 297 ? -16.863 -22.158 15.597 1.00 36.44 297 ARG A CA 1
ATOM 2452 C C . ARG A 1 297 ? -16.795 -21.828 14.093 1.00 36.44 297 ARG A C 1
ATOM 2454 O O . ARG A 1 297 ? -16.457 -22.729 13.326 1.00 36.44 297 ARG A O 1
ATOM 2461 N N . PRO A 1 298 ? -17.021 -20.561 13.684 1.00 42.62 298 PRO A N 1
ATOM 2462 C CA . PRO A 1 298 ? -16.878 -20.156 12.288 1.00 42.62 298 PRO A CA 1
ATOM 2463 C C . PRO A 1 298 ? -15.490 -20.513 11.762 1.00 42.62 298 PRO A C 1
ATOM 2465 O O . PRO A 1 298 ? -14.476 -20.183 12.389 1.00 42.62 298 PRO A O 1
ATOM 2468 N N . ILE A 1 299 ? -15.450 -21.195 10.625 1.00 46.81 299 ILE A N 1
ATOM 2469 C CA . ILE A 1 299 ? -14.209 -21.536 9.937 1.00 46.81 299 ILE A CA 1
ATOM 2470 C C . ILE A 1 299 ? -13.775 -20.292 9.150 1.00 46.81 299 ILE A C 1
ATOM 2472 O O . ILE A 1 299 ? -14.599 -19.485 8.729 1.00 46.81 299 ILE A O 1
ATOM 2476 N N . ILE A 1 300 ? -12.469 -20.106 8.932 1.00 44.44 300 ILE A N 1
ATOM 2477 C CA . ILE A 1 300 ? -11.918 -18.931 8.220 1.00 44.44 300 ILE A CA 1
ATOM 2478 C C . ILE A 1 300 ? -12.585 -18.712 6.841 1.00 44.44 300 ILE A C 1
ATOM 2480 O O . ILE A 1 300 ? -12.727 -17.572 6.403 1.00 44.44 300 ILE A O 1
ATOM 2484 N N . VAL A 1 301 ? -13.063 -19.784 6.200 1.00 43.88 301 VAL A N 1
ATOM 2485 C CA . VAL A 1 301 ? -13.848 -19.762 4.952 1.00 43.88 301 VAL A CA 1
ATOM 2486 C C . VAL A 1 301 ? -15.124 -18.915 5.081 1.00 43.88 301 VAL A C 1
ATOM 2488 O O . VAL A 1 301 ? -15.381 -18.074 4.221 1.00 43.88 301 VAL A O 1
ATOM 2491 N N . ASP A 1 302 ? -15.866 -19.043 6.186 1.00 44.75 302 ASP A N 1
ATOM 2492 C CA . ASP A 1 302 ? -17.100 -18.283 6.440 1.00 44.75 302 ASP A CA 1
ATOM 2493 C C . ASP A 1 302 ? -16.818 -16.774 6.524 1.00 44.75 302 ASP A C 1
ATOM 2495 O O . ASP A 1 302 ? -17.630 -15.937 6.123 1.00 44.75 302 ASP A O 1
ATOM 2499 N N . LEU A 1 303 ? -15.641 -16.401 7.036 1.00 51.62 303 LEU A N 1
ATOM 2500 C CA . LEU A 1 303 ? -15.209 -15.008 7.109 1.00 51.62 303 LEU A CA 1
ATOM 2501 C C . LEU A 1 303 ? -14.851 -14.452 5.720 1.00 51.62 303 LEU A C 1
ATOM 2503 O O . LEU A 1 303 ? -15.204 -13.316 5.406 1.00 51.62 303 LEU A O 1
ATOM 2507 N N . ILE A 1 304 ? -14.188 -15.257 4.883 1.00 50.59 304 ILE A N 1
ATOM 2508 C CA . ILE A 1 304 ? -13.821 -14.895 3.505 1.00 50.59 304 ILE A CA 1
ATOM 2509 C C . ILE A 1 304 ? -15.082 -14.654 2.663 1.00 50.59 304 ILE A C 1
ATOM 2511 O O . ILE A 1 304 ? -15.177 -13.636 1.977 1.00 50.59 304 ILE A O 1
ATOM 2515 N N . GLU A 1 305 ? -16.092 -15.523 2.769 1.00 45.91 305 GLU A N 1
ATOM 2516 C CA . GLU A 1 305 ? -17.376 -15.300 2.097 1.00 45.91 305 GLU A CA 1
ATOM 2517 C C . GLU A 1 305 ? -18.081 -14.023 2.567 1.00 45.91 305 GLU A C 1
ATOM 2519 O O . GLU A 1 305 ? -18.630 -13.287 1.748 1.00 45.91 305 GLU A O 1
ATOM 2524 N N . ASN A 1 306 ? -18.082 -13.741 3.871 1.00 49.56 306 ASN A N 1
ATOM 2525 C CA 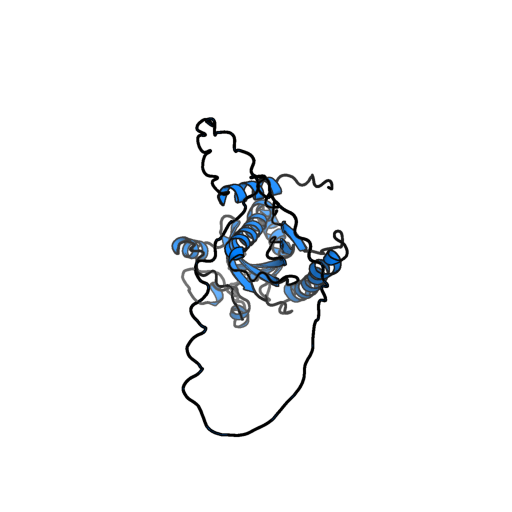. ASN A 1 306 ? -18.749 -12.556 4.411 1.00 49.56 306 ASN A CA 1
ATOM 2526 C C . ASN A 1 306 ? -18.050 -11.246 4.009 1.00 49.56 306 ASN A C 1
ATOM 2528 O O . ASN A 1 306 ? -18.729 -10.255 3.738 1.00 49.56 306 ASN A O 1
ATOM 2532 N N . LEU A 1 307 ? -16.719 -11.244 3.881 1.00 50.00 307 LEU A N 1
ATOM 2533 C CA . LEU A 1 307 ? -15.984 -10.112 3.307 1.00 50.00 307 LEU A CA 1
ATOM 2534 C C . LEU A 1 307 ? -16.351 -9.901 1.828 1.00 50.00 307 LEU A C 1
ATOM 2536 O O . LEU A 1 307 ? -16.638 -8.769 1.434 1.00 50.00 307 LEU A O 1
ATOM 2540 N N . ASN A 1 308 ? -16.452 -10.973 1.036 1.00 46.91 308 ASN A N 1
ATOM 2541 C CA . ASN A 1 308 ? -16.835 -10.892 -0.380 1.00 46.91 308 ASN A CA 1
ATOM 2542 C C . ASN A 1 308 ? -18.304 -10.479 -0.588 1.00 46.91 308 ASN A C 1
ATOM 2544 O O . ASN A 1 308 ? -18.617 -9.775 -1.541 1.00 46.91 308 ASN A O 1
ATOM 2548 N N . LYS A 1 309 ? -19.211 -10.836 0.330 1.00 46.06 309 LYS A N 1
ATOM 2549 C CA . LYS A 1 309 ? -20.606 -10.350 0.322 1.00 46.06 309 LYS A CA 1
ATOM 2550 C C . LYS A 1 309 ? -20.706 -8.855 0.670 1.00 46.06 309 LYS A C 1
ATOM 2552 O O . LYS A 1 309 ? -21.665 -8.198 0.267 1.00 46.06 309 LYS A O 1
ATOM 2557 N N . SER A 1 310 ? -19.719 -8.302 1.384 1.00 43.19 310 SER A N 1
ATOM 2558 C CA . SER A 1 310 ? -19.675 -6.874 1.738 1.00 43.19 310 SER A CA 1
ATOM 2559 C C . SER A 1 310 ? -19.178 -5.959 0.607 1.00 43.19 310 SER A C 1
ATOM 2561 O O . SER A 1 310 ? -19.549 -4.787 0.576 1.00 43.19 310 SER A O 1
ATOM 2563 N N . SER A 1 311 ? -18.387 -6.468 -0.350 1.00 43.50 311 SER A N 1
ATOM 2564 C CA . SER A 1 311 ? -17.883 -5.674 -1.486 1.00 43.50 311 SER A CA 1
ATOM 2565 C C . SER A 1 311 ? -18.914 -5.468 -2.602 1.00 43.50 311 SER A C 1
ATOM 2567 O O . SER A 1 311 ? -18.816 -4.500 -3.352 1.00 43.50 311 SER A O 1
ATOM 2569 N N . THR A 1 312 ? -19.929 -6.330 -2.697 1.00 37.62 312 THR A N 1
ATOM 2570 C CA . THR A 1 312 ? -20.917 -6.330 -3.789 1.00 37.62 312 THR A CA 1
ATOM 2571 C C . THR A 1 312 ? -22.154 -5.457 -3.550 1.00 37.62 312 THR A C 1
ATOM 2573 O O . THR A 1 312 ? -23.033 -5.424 -4.408 1.00 37.62 312 THR A O 1
ATOM 2576 N N . ASN A 1 313 ? -22.275 -4.756 -2.413 1.00 32.88 313 ASN A N 1
ATOM 2577 C CA . ASN A 1 313 ? -23.476 -3.961 -2.116 1.00 32.88 313 ASN A CA 1
ATOM 2578 C C . ASN A 1 313 ? -23.181 -2.606 -1.426 1.00 32.88 313 ASN A C 1
ATOM 2580 O O . ASN A 1 313 ? -23.169 -2.524 -0.197 1.00 32.88 313 ASN A O 1
ATOM 2584 N N . PRO A 1 314 ? -23.006 -1.504 -2.188 1.00 35.72 314 PRO A N 1
ATOM 2585 C CA . PRO A 1 314 ? -22.680 -0.176 -1.646 1.00 35.72 314 PRO A CA 1
ATOM 2586 C C . PRO A 1 314 ? -23.803 0.527 -0.859 1.00 35.72 314 PRO A C 1
ATOM 2588 O O . PRO A 1 314 ? -23.659 1.700 -0.512 1.00 35.72 314 PRO A O 1
ATOM 2591 N N . LYS A 1 315 ? -24.957 -0.117 -0.628 1.00 35.50 315 LYS A N 1
ATOM 2592 C CA . LYS A 1 315 ? -26.145 0.522 -0.040 1.00 35.50 315 LYS A CA 1
ATOM 2593 C C . LYS A 1 315 ? -26.888 -0.391 0.939 1.00 35.50 315 LYS A C 1
ATOM 2595 O O . LYS A 1 315 ? -27.842 -1.037 0.538 1.00 35.50 315 LYS A O 1
ATOM 2600 N N . THR A 1 316 ? -26.531 -0.322 2.224 1.00 31.86 316 THR A N 1
ATOM 2601 C CA . THR A 1 316 ? -27.478 -0.071 3.339 1.00 31.86 316 THR A CA 1
ATOM 2602 C C . THR A 1 316 ? -26.754 -0.052 4.688 1.00 31.86 316 THR A C 1
ATOM 2604 O O . THR A 1 316 ? -26.518 -1.099 5.280 1.00 31.86 316 THR A O 1
ATOM 2607 N N . TRP A 1 317 ? -26.527 1.143 5.234 1.00 30.58 317 TRP A N 1
ATOM 2608 C CA . TRP A 1 317 ? -26.394 1.346 6.681 1.00 30.58 317 TRP A CA 1
ATOM 2609 C C . TRP A 1 317 ? -27.351 2.470 7.090 1.00 30.58 317 TRP A C 1
ATOM 2611 O O . TRP A 1 317 ? -26.972 3.635 7.192 1.00 30.58 317 TRP A O 1
ATOM 2621 N N . LYS A 1 318 ? -28.634 2.122 7.262 1.00 26.50 318 LYS A N 1
ATOM 2622 C CA . LYS A 1 318 ? -29.554 2.949 8.056 1.00 26.50 318 LYS A CA 1
ATOM 2623 C C . LYS A 1 318 ? -29.251 2.704 9.534 1.00 26.50 318 LYS A C 1
ATOM 2625 O O . LYS A 1 318 ? -28.882 1.597 9.911 1.00 26.50 318 LYS A O 1
ATOM 2630 N N . ALA A 1 319 ? -29.373 3.758 10.332 1.00 31.66 319 ALA A N 1
ATOM 2631 C CA . ALA A 1 319 ? -28.999 3.749 11.738 1.00 31.66 319 ALA A CA 1
ATOM 2632 C C . ALA A 1 319 ? -29.887 2.835 12.599 1.00 31.66 319 ALA A C 1
ATOM 2634 O O . ALA A 1 319 ? -31.099 2.763 12.386 1.00 31.66 319 ALA A O 1
ATOM 2635 N N . ALA A 1 320 ? -29.254 2.251 13.614 1.00 27.69 320 ALA A N 1
ATOM 2636 C CA . ALA A 1 320 ? -29.807 1.942 14.927 1.00 27.69 320 ALA A CA 1
ATOM 2637 C C . ALA A 1 320 ? -28.710 2.276 15.954 1.00 27.69 320 ALA A C 1
ATOM 2639 O O . ALA A 1 320 ? -27.539 1.940 15.655 1.00 27.69 320 ALA A O 1
#

Sequence (320 aa):
MEVIQLHRFTFSQTNTEKIAERPLLIHKTKFDIRQWFLVTNFRPLTIWMYRESYLRFSSRVFSLNNFHESLHLTNHAVQCKYTNVPQRDRALPHDNMWDCHTFQTWLKEMGIKEKWDENILPGMRQAIVCTMLASQELMDKRQHTFEIYGADFIISEDFKPWLLEINCNPALSSTTRVTTRMCPQCMEDLVKVVIDRRTNSKADTGLFDLVYRQSVTPIALYPGGDLSIRGRCIFKDQYKLQKVALGNESKRSTSQFWHRSNKFVTSGSKRSLTSRLTQSPRLTHSPERTLPPIYTRPIIVDLIENLNKSSTNPKTWKAA